Protein AF-A0A2V7INC2-F1 (afdb_monomer_lite)

Secondary structure (DSSP, 8-state):
-HHHHHHHHHHHHHHHHHHHHHHHHHHHHHHHHHHHHHHHHHHHHHHHHHHHSPPPSSTT-SS--HHHHHHHHHHHHT-TT----EEEEETTEE-SSS-SPPPPHHHHHHHHHH-S-EEETTEEEEEEE-TTSS-EEEEEEE----------HHHHHHHHHHHHHHHHHHHHTTS-HHHHHHHHHHHHHHHHHHHHHHHHHHHHHHHHHHHHHHHHHHHHHHHHHHH-HHHHH-GGGGTTTTTTEEEEEE-S--SS-EEEEETTEEEEEEEEEEETTEEEEEEE--GGGG-TTHHHHHHHHHTHHHHHHHHHHHHHHS-HHHHHHHHHHHHHHHHHT--

Foldseek 3Di:
DVLLVVLLVLLVVLLVQLLVVLVVVLVVLLVVLLQVLQQLLQQLLLLLLLLQFDDDPDPDDLDTPLVSSLVSLQCLVVQPPQDWDKFWWFQQQTRHPSPDHTHDNVVLVVCFVPQGWDDDPQWIWHFNGHNVRNGRRTIMITGRPPDDDDLPPQLVVLSVQLVVLLVLLSVCALPDPVSNVVSLVSNLVSLLSNLVSSLVSSLVSLQVSVQSSQLNLLSSLQVSLVRDVVCVPDVVSSCSSQPQKDKAFDFDDDSTWDWDDDPNAIWIWGWHDSDVRGIIIIIHRRRSVVSPVSSVVSSVSSCSSSVSSVVSNCVSPDDPVVVVVVVVVCVVCVVVVVD

Sequence (339 aa):
MIGLARWRAGALVAMAAGAVLPLVLAQRERGRYERALAARDAAAAAAYLAIVTPPPPARGGAGYDLPQLLIRARALEELPGFSGRFEIYHATAPLVRATAPPLAAATLQRLRREVAVRWTGDAALAPLLDRDGWYVVGAVAARPAGGTWPVSPWSLGALLLLLVAGAQSVGAIGGPRQAWRQSFGPYGVVAALFGVAVFADVRGAAGDATDRWLYDTRLLMQEAAARIPEVRSAPAGLTTLVRGAEIVPGDSGPAAAWRRAAAGVPRAAVAVRLAPGRWVELRARPGEAGTAGWLPVMLSLAALGPLGALFAAWSTASAPRLRRETVAAWAFLAPSALH

Radius of gyration: 27.51 Å; chains: 1; bounding box: 69×47×79 Å

Structure (mmCIF, N/CA/C/O backbone):
data_AF-A0A2V7INC2-F1
#
_entry.id   AF-A0A2V7INC2-F1
#
loop_
_atom_site.group_PDB
_atom_site.id
_atom_site.type_symbol
_atom_site.label_atom_id
_atom_site.label_alt_id
_atom_site.label_comp_id
_atom_site.label_asym_id
_atom_site.label_entity_id
_atom_site.label_seq_id
_atom_site.pdbx_PDB_ins_code
_atom_site.Cartn_x
_atom_site.Cartn_y
_atom_site.Cartn_z
_atom_site.occupancy
_atom_site.B_iso_or_equiv
_atom_site.auth_seq_id
_atom_site.auth_comp_id
_atom_site.auth_asym_id
_atom_site.auth_atom_id
_atom_site.pdbx_PDB_model_num
ATOM 1 N N . MET A 1 1 ? -30.172 -11.490 38.591 1.00 55.09 1 MET A N 1
ATOM 2 C CA . MET A 1 1 ? -28.743 -11.632 38.215 1.00 55.09 1 MET A CA 1
ATOM 3 C C . MET A 1 1 ? -28.505 -11.860 36.715 1.00 55.09 1 MET A C 1
ATOM 5 O O . MET A 1 1 ? -27.584 -11.258 36.180 1.00 55.09 1 MET A O 1
ATOM 9 N N . ILE A 1 2 ? -29.345 -12.631 36.008 1.00 66.00 2 ILE A N 1
ATOM 10 C CA . ILE A 1 2 ? -29.166 -12.978 34.576 1.00 66.00 2 ILE A CA 1
ATOM 11 C C . ILE A 1 2 ? -29.072 -11.746 33.644 1.00 66.00 2 ILE A C 1
ATOM 13 O O . ILE A 1 2 ? -28.262 -11.718 32.720 1.00 66.00 2 ILE A O 1
ATOM 17 N N . GLY A 1 3 ? -29.845 -10.685 33.910 1.00 74.44 3 GLY A N 1
ATOM 18 C CA . GLY A 1 3 ? -29.837 -9.472 33.080 1.00 74.44 3 GLY A CA 1
ATOM 19 C C . GLY A 1 3 ? -28.511 -8.701 33.096 1.00 74.44 3 GLY A C 1
ATOM 20 O O . GLY A 1 3 ? -28.058 -8.260 32.045 1.00 74.44 3 GLY A O 1
ATOM 21 N N . LEU A 1 4 ? -27.865 -8.573 34.262 1.00 80.19 4 LEU A N 1
ATOM 22 C CA . LEU A 1 4 ? -26.593 -7.851 34.407 1.00 80.19 4 LEU A CA 1
ATOM 23 C C . LEU A 1 4 ? -25.451 -8.578 33.686 1.00 80.19 4 LEU A C 1
ATOM 25 O O . LEU A 1 4 ? -24.673 -7.947 32.974 1.00 80.19 4 LEU A O 1
ATOM 29 N N . ALA A 1 5 ? -25.386 -9.905 33.834 1.00 83.50 5 ALA A N 1
ATOM 30 C CA . ALA A 1 5 ? -24.396 -10.738 33.157 1.00 83.50 5 ALA A CA 1
ATOM 31 C C . ALA A 1 5 ? -24.504 -10.612 31.630 1.00 83.50 5 ALA A C 1
ATOM 33 O O . ALA A 1 5 ? -23.494 -10.437 30.953 1.00 83.50 5 ALA A O 1
ATOM 34 N N . ARG A 1 6 ? -25.731 -10.592 31.091 1.00 87.69 6 ARG A N 1
ATOM 35 C CA . ARG A 1 6 ? -25.974 -10.400 29.655 1.00 87.69 6 ARG A CA 1
ATOM 36 C C . ARG A 1 6 ? -25.492 -9.036 29.146 1.00 87.69 6 ARG A C 1
ATOM 38 O O . ARG A 1 6 ? -24.894 -8.965 28.078 1.00 87.69 6 ARG A O 1
ATOM 45 N N . TRP A 1 7 ? -25.719 -7.960 29.902 1.00 86.31 7 TRP A N 1
ATOM 46 C CA . TRP A 1 7 ? -25.266 -6.615 29.521 1.00 86.31 7 TRP A CA 1
ATOM 47 C C . TRP A 1 7 ? -23.748 -6.456 29.597 1.00 86.31 7 TRP A C 1
ATOM 49 O O . TRP A 1 7 ? -23.155 -5.859 28.701 1.00 86.31 7 TRP A O 1
ATOM 59 N N . ARG A 1 8 ? -23.109 -7.046 30.615 1.00 86.25 8 ARG A N 1
ATOM 60 C CA . ARG A 1 8 ? -21.644 -7.113 30.701 1.00 86.25 8 ARG A CA 1
ATOM 61 C C . ARG A 1 8 ? -21.044 -7.918 29.549 1.00 86.25 8 ARG A C 1
ATOM 63 O O . ARG A 1 8 ? -20.082 -7.459 28.946 1.00 86.25 8 ARG A O 1
ATOM 70 N N . ALA A 1 9 ? -21.640 -9.056 29.192 1.00 87.69 9 ALA A N 1
ATOM 71 C CA . ALA A 1 9 ? -21.213 -9.844 28.037 1.00 87.69 9 ALA A CA 1
ATOM 72 C C . ALA A 1 9 ? -21.323 -9.044 26.725 1.00 87.69 9 ALA A C 1
ATOM 74 O O . ALA A 1 9 ? -20.374 -9.012 25.949 1.00 87.69 9 ALA A O 1
ATOM 75 N N . GLY A 1 10 ? -22.432 -8.328 26.508 1.00 87.44 10 GLY A N 1
ATOM 76 C CA . GLY A 1 10 ? -22.587 -7.447 25.344 1.00 87.44 10 GLY A CA 1
ATOM 77 C C . GLY A 1 10 ? -21.542 -6.325 25.287 1.00 87.44 10 GLY A C 1
ATOM 78 O O . GLY A 1 10 ? -20.974 -6.070 24.227 1.00 87.44 10 GLY A O 1
ATOM 79 N N . ALA A 1 11 ? -21.233 -5.696 26.426 1.00 87.88 11 ALA A N 1
ATOM 80 C CA . ALA A 1 11 ? -20.196 -4.667 26.512 1.00 87.88 11 ALA A CA 1
ATOM 81 C C . ALA A 1 11 ? -18.789 -5.225 26.227 1.00 87.88 11 ALA A C 1
ATOM 83 O O . ALA A 1 11 ? -18.010 -4.579 25.531 1.00 87.88 11 ALA A O 1
ATOM 84 N N . LEU A 1 12 ? -18.481 -6.439 26.699 1.00 90.62 12 LEU A N 1
ATOM 85 C CA . LEU A 1 12 ? -17.222 -7.127 26.390 1.00 90.62 12 LEU A CA 1
ATOM 86 C C . LEU A 1 12 ? -17.088 -7.439 24.897 1.00 90.62 12 LEU A C 1
ATOM 88 O O . LEU A 1 12 ? -16.022 -7.226 24.325 1.00 90.62 12 LEU A O 1
ATOM 92 N N . VAL A 1 13 ? -18.164 -7.890 24.247 1.00 92.94 13 VAL A N 1
ATOM 93 C CA . VAL A 1 13 ? -18.168 -8.122 22.794 1.00 92.94 13 VAL A CA 1
ATOM 94 C C . VAL A 1 13 ? -17.926 -6.815 22.035 1.00 92.94 13 VAL A C 1
ATOM 96 O O . VAL A 1 13 ? -17.099 -6.783 21.127 1.00 92.94 13 VAL A O 1
ATOM 99 N N . ALA A 1 14 ? -18.588 -5.723 22.426 1.00 90.75 14 ALA A N 1
ATOM 100 C CA . ALA A 1 14 ? -18.390 -4.413 21.805 1.00 90.75 14 ALA A CA 1
ATOM 101 C C . ALA A 1 14 ? -16.959 -3.880 22.004 1.00 90.75 14 ALA A C 1
ATOM 103 O O . ALA A 1 14 ? -16.363 -3.335 21.077 1.00 90.75 14 ALA A O 1
ATOM 104 N N . MET A 1 15 ? -16.383 -4.087 23.191 1.00 92.31 15 MET A N 1
ATOM 105 C CA . MET A 1 15 ? -14.991 -3.757 23.502 1.00 92.31 15 MET A CA 1
ATOM 106 C C . MET A 1 15 ? -14.011 -4.566 22.644 1.00 92.31 15 MET A C 1
ATOM 108 O O . MET A 1 15 ? -13.100 -3.989 22.054 1.00 92.31 15 MET A O 1
ATOM 112 N N . ALA A 1 16 ? -14.217 -5.881 22.530 1.00 92.75 16 ALA A N 1
ATOM 113 C CA . ALA A 1 16 ? -13.398 -6.742 21.682 1.00 92.75 16 ALA A CA 1
ATOM 114 C C . ALA A 1 16 ? -13.493 -6.325 20.206 1.00 92.75 16 ALA A C 1
ATOM 116 O O . ALA A 1 16 ? -12.471 -6.206 19.532 1.00 92.75 16 ALA A O 1
ATOM 117 N N . ALA A 1 17 ? -14.698 -6.019 19.718 1.00 93.50 17 ALA A N 1
ATOM 118 C CA . ALA A 1 17 ? -14.902 -5.509 18.366 1.00 93.50 17 ALA A CA 1
ATOM 119 C C . ALA A 1 17 ? -14.172 -4.173 18.139 1.00 93.50 17 ALA A C 1
ATOM 121 O O . ALA A 1 17 ? -13.474 -4.026 17.137 1.00 93.50 17 ALA A O 1
ATOM 122 N N . GLY A 1 18 ? -14.265 -3.232 19.086 1.00 90.94 18 GLY A N 1
ATOM 123 C CA . GLY A 1 18 ? -13.587 -1.935 19.007 1.00 90.94 18 GLY A CA 1
ATOM 124 C C . GLY A 1 18 ? -12.058 -2.016 19.057 1.00 90.94 18 GLY A C 1
ATOM 125 O O . GLY A 1 18 ? -11.387 -1.145 18.514 1.00 90.94 18 GLY A O 1
ATOM 126 N N . ALA A 1 19 ? -11.499 -3.075 19.645 1.00 92.81 19 ALA A N 1
ATOM 127 C CA . ALA A 1 19 ? -10.061 -3.342 19.642 1.00 92.81 19 ALA A CA 1
ATOM 128 C C . ALA A 1 19 ? -9.591 -4.054 18.358 1.00 92.81 19 ALA A C 1
ATOM 130 O O . ALA A 1 19 ? -8.561 -3.704 17.784 1.00 92.81 19 ALA A O 1
ATOM 131 N N . VAL A 1 20 ? -10.344 -5.056 17.893 1.00 93.75 20 VAL A N 1
ATOM 132 C CA . VAL A 1 20 ? -9.929 -5.950 16.800 1.00 93.75 20 VAL A CA 1
ATOM 133 C C . VAL A 1 20 ? -10.206 -5.349 15.422 1.00 93.75 20 VAL A C 1
ATOM 135 O O . VAL A 1 20 ? -9.352 -5.434 14.539 1.00 93.75 20 VAL A O 1
ATOM 138 N N . LEU A 1 21 ? -11.374 -4.728 15.215 1.00 94.81 21 LEU A N 1
ATOM 139 C CA . LEU A 1 21 ? -11.783 -4.239 13.893 1.00 94.81 21 LEU A CA 1
ATOM 140 C C . LEU A 1 21 ? -10.827 -3.184 13.312 1.00 94.81 21 LEU A C 1
ATOM 142 O O . LEU A 1 21 ? -10.461 -3.338 12.143 1.00 94.81 21 LEU A O 1
ATOM 146 N N . PRO A 1 22 ? -10.357 -2.169 14.073 1.00 93.50 22 PRO A N 1
ATOM 147 C CA . PRO A 1 22 ? -9.377 -1.216 13.554 1.00 93.50 22 PRO A CA 1
ATOM 148 C C . PRO A 1 22 ? -8.079 -1.894 13.100 1.00 93.50 22 PRO A C 1
ATOM 150 O O . PRO A 1 22 ? -7.561 -1.574 12.033 1.00 93.50 22 PRO A O 1
ATOM 153 N N . LEU A 1 23 ? -7.577 -2.873 13.863 1.00 92.12 23 LEU A N 1
ATOM 154 C CA . LEU A 1 23 ? -6.334 -3.583 13.543 1.00 92.12 23 LEU A CA 1
ATOM 155 C C . LEU A 1 23 ? -6.471 -4.442 12.290 1.00 92.12 23 LEU A C 1
ATOM 157 O O . LEU A 1 23 ? -5.621 -4.372 11.406 1.00 92.12 23 LEU A O 1
ATOM 161 N N . VAL A 1 24 ? -7.545 -5.227 12.186 1.00 91.88 24 VAL A N 1
ATOM 162 C CA . VAL A 1 24 ? -7.805 -6.070 11.008 1.00 91.88 24 VAL A CA 1
ATOM 163 C C . VAL A 1 24 ? -7.925 -5.211 9.752 1.00 91.88 24 VAL A C 1
ATOM 165 O O . VAL A 1 24 ? -7.351 -5.536 8.711 1.00 91.88 24 VAL A O 1
ATOM 168 N N . LEU A 1 25 ? -8.636 -4.088 9.852 1.00 92.69 25 LEU A N 1
ATOM 169 C CA . LEU A 1 25 ? -8.792 -3.152 8.750 1.00 92.69 25 LEU A CA 1
ATOM 170 C C . LEU A 1 25 ? -7.455 -2.503 8.367 1.00 92.69 25 LEU A C 1
ATOM 172 O O . LEU A 1 25 ? -7.112 -2.474 7.187 1.00 92.69 25 LEU A O 1
ATOM 176 N N . ALA A 1 26 ? -6.663 -2.059 9.343 1.00 91.06 26 ALA A N 1
ATOM 177 C CA . ALA A 1 26 ? -5.341 -1.497 9.090 1.00 91.06 26 ALA A CA 1
ATOM 178 C C . ALA A 1 26 ? -4.395 -2.505 8.422 1.00 91.06 26 ALA A C 1
ATOM 180 O O . ALA A 1 26 ? -3.722 -2.157 7.454 1.00 91.06 26 ALA A O 1
ATOM 181 N N . GLN A 1 27 ? -4.388 -3.764 8.871 1.00 89.44 27 GLN A N 1
ATOM 182 C CA . GLN A 1 27 ? -3.600 -4.834 8.250 1.00 89.44 27 GLN A CA 1
ATOM 183 C C . GLN A 1 27 ? -4.040 -5.107 6.808 1.00 89.44 27 GLN A C 1
ATOM 185 O O . GLN A 1 27 ? -3.209 -5.281 5.916 1.00 89.44 27 GLN A O 1
ATOM 190 N N . ARG A 1 28 ? -5.350 -5.077 6.544 1.00 90.44 28 ARG A N 1
ATOM 191 C CA . ARG A 1 28 ? -5.881 -5.218 5.186 1.00 90.44 28 ARG A CA 1
ATOM 192 C C . ARG A 1 28 ? -5.411 -4.090 4.265 1.00 90.44 28 ARG A C 1
ATOM 194 O O . ARG A 1 28 ? -5.030 -4.371 3.129 1.00 90.44 28 ARG A O 1
ATOM 201 N N . GLU A 1 29 ? -5.443 -2.840 4.727 1.00 91.12 29 GLU A N 1
ATOM 202 C CA . GLU A 1 29 ? -4.977 -1.695 3.933 1.00 91.12 29 GLU A CA 1
ATOM 203 C C . GLU A 1 29 ? -3.457 -1.711 3.735 1.00 91.12 29 GLU A C 1
ATOM 205 O O . GLU A 1 29 ? -2.991 -1.486 2.621 1.00 91.12 29 GLU A O 1
ATOM 210 N N . ARG A 1 30 ? -2.679 -2.075 4.761 1.00 89.19 30 ARG A N 1
ATOM 211 C CA . ARG A 1 30 ? -1.228 -2.304 4.636 1.00 89.19 30 ARG A CA 1
ATOM 212 C C . ARG A 1 30 ? -0.914 -3.319 3.543 1.00 89.19 30 ARG A C 1
ATOM 214 O O . ARG A 1 30 ? -0.173 -3.005 2.615 1.00 89.19 30 ARG A O 1
ATOM 221 N N . GLY A 1 31 ? -1.587 -4.470 3.566 1.00 88.75 31 GLY A N 1
ATOM 222 C CA . GLY A 1 31 ? -1.446 -5.481 2.521 1.00 88.75 31 GLY A CA 1
ATOM 223 C C . GLY A 1 31 ? -1.859 -4.977 1.132 1.00 88.75 31 GLY A C 1
ATOM 224 O O . GLY A 1 31 ? -1.298 -5.405 0.127 1.00 88.75 31 GLY A O 1
ATOM 225 N N . ARG A 1 32 ? -2.811 -4.038 1.023 1.00 90.00 32 ARG A N 1
ATOM 226 C CA . ARG A 1 32 ? -3.128 -3.392 -0.265 1.00 90.00 32 ARG A CA 1
ATOM 227 C C . ARG A 1 32 ? -1.993 -2.497 -0.754 1.00 90.00 32 ARG A C 1
ATOM 229 O O . ARG A 1 32 ? -1.708 -2.535 -1.950 1.00 90.00 32 ARG A O 1
ATOM 236 N N . TYR A 1 33 ? -1.348 -1.730 0.125 1.00 90.31 33 TYR A N 1
ATOM 237 C CA . TYR A 1 33 ? -0.202 -0.897 -0.249 1.00 90.31 33 TYR A CA 1
ATOM 238 C C . TYR A 1 33 ? 1.014 -1.735 -0.636 1.00 90.31 33 TYR A C 1
ATOM 240 O O . TYR A 1 33 ? 1.636 -1.445 -1.651 1.00 90.31 33 TYR A O 1
ATOM 248 N N . GLU A 1 34 ? 1.298 -2.817 0.089 1.00 89.50 34 GLU A N 1
ATOM 249 C CA . GLU A 1 34 ? 2.366 -3.764 -0.261 1.00 89.50 34 GLU A CA 1
ATOM 250 C C . GLU A 1 34 ? 2.117 -4.438 -1.611 1.00 89.50 34 GLU A C 1
ATOM 252 O O . GLU A 1 34 ? 3.028 -4.576 -2.426 1.00 89.50 34 GLU A O 1
ATOM 257 N N . ARG A 1 35 ? 0.865 -4.820 -1.892 1.00 90.31 35 ARG A N 1
ATOM 258 C CA . ARG A 1 35 ? 0.480 -5.325 -3.212 1.00 90.31 35 ARG A CA 1
ATOM 259 C C . ARG A 1 35 ? 0.677 -4.253 -4.284 1.00 90.31 35 ARG A C 1
ATOM 261 O O . ARG A 1 35 ? 1.319 -4.504 -5.298 1.00 90.31 35 ARG A O 1
ATOM 268 N N . ALA A 1 36 ? 0.164 -3.045 -4.074 1.00 90.75 36 ALA A N 1
ATOM 269 C CA . ALA A 1 36 ? 0.341 -1.948 -5.025 1.00 90.75 36 ALA A CA 1
ATOM 270 C C . ALA A 1 36 ? 1.826 -1.640 -5.295 1.00 90.75 36 ALA A C 1
ATOM 272 O O . ALA A 1 36 ? 2.185 -1.419 -6.451 1.00 90.75 36 ALA A O 1
ATOM 273 N N . LEU A 1 37 ? 2.674 -1.682 -4.263 1.00 90.75 37 LEU A N 1
ATOM 274 C CA . LEU A 1 37 ? 4.126 -1.566 -4.373 1.00 90.75 37 LEU A CA 1
ATOM 275 C C . LEU A 1 37 ? 4.701 -2.685 -5.249 1.00 90.75 37 LEU A C 1
ATOM 277 O O . LEU A 1 37 ? 5.278 -2.387 -6.287 1.00 90.75 37 LEU A O 1
ATOM 281 N N . ALA A 1 38 ? 4.426 -3.954 -4.934 1.00 90.94 38 ALA A N 1
ATOM 282 C CA . ALA A 1 38 ? 4.903 -5.089 -5.729 1.00 90.94 38 ALA A CA 1
ATOM 283 C C . ALA A 1 38 ? 4.472 -5.000 -7.206 1.00 90.94 38 ALA A C 1
ATOM 285 O O . ALA A 1 38 ? 5.253 -5.284 -8.109 1.00 90.94 38 ALA A O 1
ATOM 286 N N . ALA A 1 39 ? 3.241 -4.562 -7.479 1.00 91.50 39 ALA A N 1
ATOM 287 C CA . ALA A 1 39 ? 2.761 -4.356 -8.844 1.00 91.50 39 ALA A CA 1
ATOM 288 C C . ALA A 1 39 ? 3.539 -3.258 -9.590 1.00 91.50 39 ALA A C 1
ATOM 290 O O . ALA A 1 39 ? 3.837 -3.418 -10.776 1.00 91.50 39 ALA A O 1
ATOM 291 N N . ARG A 1 40 ? 3.871 -2.156 -8.907 1.00 90.88 40 ARG A N 1
ATOM 292 C CA . ARG A 1 40 ? 4.687 -1.073 -9.471 1.00 90.88 40 ARG A CA 1
ATOM 293 C C . ARG A 1 40 ? 6.126 -1.515 -9.690 1.00 90.88 40 ARG A C 1
ATOM 295 O O . ARG A 1 40 ? 6.661 -1.262 -10.763 1.00 90.88 40 ARG A O 1
ATOM 302 N N . ASP A 1 41 ? 6.704 -2.226 -8.732 1.00 90.56 41 ASP A N 1
ATOM 303 C CA . ASP A 1 41 ? 8.072 -2.729 -8.812 1.00 90.56 41 ASP A CA 1
ATOM 304 C C . ASP A 1 41 ? 8.221 -3.762 -9.931 1.00 90.56 41 ASP A C 1
ATOM 306 O O . ASP A 1 41 ? 9.176 -3.699 -10.698 1.00 90.56 41 ASP A O 1
ATOM 310 N N . ALA A 1 42 ? 7.249 -4.669 -10.099 1.00 90.69 42 ALA A N 1
ATOM 311 C CA . ALA A 1 42 ? 7.226 -5.611 -11.220 1.00 90.69 42 ALA A CA 1
ATOM 312 C C . ALA A 1 42 ? 7.194 -4.880 -12.570 1.00 90.69 42 ALA A C 1
ATOM 314 O O . ALA A 1 42 ? 7.930 -5.237 -13.489 1.00 90.69 42 ALA A O 1
ATOM 315 N N . ALA A 1 43 ? 6.353 -3.848 -12.694 1.00 90.94 43 ALA A N 1
ATOM 316 C CA . ALA A 1 43 ? 6.250 -3.057 -13.917 1.00 90.94 43 ALA A CA 1
ATOM 317 C C . ALA A 1 43 ? 7.531 -2.259 -14.200 1.00 90.94 43 ALA A C 1
ATOM 319 O O . ALA A 1 43 ? 7.990 -2.234 -15.342 1.00 90.94 43 ALA A O 1
ATOM 320 N N . ALA A 1 44 ? 8.124 -1.651 -13.170 1.00 90.81 44 ALA A N 1
ATOM 321 C CA . ALA A 1 44 ? 9.378 -0.917 -13.277 1.00 90.81 44 ALA A CA 1
ATOM 322 C C . ALA A 1 44 ? 10.537 -1.854 -13.649 1.00 90.81 44 ALA A C 1
ATOM 324 O O . ALA A 1 44 ? 11.285 -1.564 -14.577 1.00 90.81 44 ALA A O 1
ATOM 325 N N . ALA A 1 45 ? 10.642 -3.024 -13.016 1.00 90.12 45 ALA A N 1
ATOM 326 C CA . ALA A 1 45 ? 11.647 -4.030 -13.348 1.00 90.12 45 ALA A CA 1
ATOM 327 C C . ALA A 1 45 ? 11.480 -4.575 -14.779 1.00 90.12 45 ALA A C 1
ATOM 329 O O . ALA A 1 45 ? 12.464 -4.707 -15.505 1.00 90.12 45 ALA A O 1
ATOM 330 N N . ALA A 1 46 ? 10.248 -4.837 -15.230 1.00 89.69 46 ALA A N 1
ATOM 331 C CA . ALA A 1 46 ? 9.990 -5.252 -16.611 1.00 89.69 46 ALA A CA 1
ATOM 332 C C . ALA A 1 46 ? 10.412 -4.173 -17.623 1.00 89.69 46 ALA A C 1
ATOM 334 O O . ALA A 1 46 ? 11.064 -4.483 -18.619 1.00 89.69 46 ALA A O 1
ATOM 335 N N . ALA A 1 47 ? 10.098 -2.903 -17.345 1.00 89.06 47 ALA A N 1
ATOM 336 C CA . ALA A 1 47 ? 10.524 -1.780 -18.177 1.00 89.06 47 ALA A CA 1
ATOM 337 C C . ALA A 1 47 ? 12.053 -1.597 -18.168 1.00 89.06 47 ALA A C 1
ATOM 339 O O . ALA A 1 47 ? 12.644 -1.373 -19.221 1.00 89.06 47 ALA A O 1
ATOM 340 N N . TYR A 1 48 ? 12.703 -1.753 -17.010 1.00 89.88 48 TYR A N 1
ATOM 341 C CA . TYR A 1 48 ? 14.164 -1.721 -16.877 1.00 89.88 48 TYR A CA 1
ATOM 342 C C . TYR A 1 48 ? 14.826 -2.766 -17.780 1.00 89.88 48 TYR A C 1
ATOM 344 O O . TYR A 1 48 ? 15.722 -2.438 -18.560 1.00 89.88 48 TYR A O 1
ATOM 352 N N . LEU A 1 49 ? 14.366 -4.018 -17.706 1.00 88.75 49 LEU A N 1
ATOM 353 C CA . LEU A 1 49 ? 14.920 -5.112 -18.503 1.00 88.75 49 LEU A CA 1
ATOM 354 C C . LEU A 1 49 ? 14.722 -4.875 -19.998 1.00 88.75 49 LEU A C 1
ATOM 356 O O . LEU A 1 49 ? 15.637 -5.162 -20.769 1.00 88.75 49 LEU A O 1
ATOM 360 N N . ALA A 1 50 ? 13.581 -4.309 -20.396 1.00 86.06 50 ALA A N 1
ATOM 361 C CA . ALA A 1 50 ? 13.328 -3.972 -21.790 1.00 86.06 50 ALA A CA 1
ATOM 362 C C . ALA A 1 50 ? 14.241 -2.862 -22.321 1.00 86.06 50 ALA A C 1
ATOM 364 O O . ALA A 1 50 ? 14.647 -2.889 -23.480 1.00 86.06 50 ALA A O 1
ATOM 365 N N . ILE A 1 51 ? 14.613 -1.915 -21.460 1.00 85.75 51 ILE A N 1
ATOM 366 C CA . ILE A 1 51 ? 15.529 -0.828 -21.807 1.00 85.75 51 ILE A CA 1
ATOM 367 C C . ILE A 1 51 ? 16.977 -1.339 -21.900 1.00 85.75 51 ILE A C 1
ATOM 369 O O . ILE A 1 51 ? 17.686 -1.008 -22.847 1.00 85.75 51 ILE A O 1
ATOM 373 N N . VAL A 1 52 ? 17.427 -2.151 -20.938 1.00 84.81 52 VAL A N 1
ATOM 374 C CA . VAL A 1 52 ? 18.852 -2.499 -20.747 1.00 84.81 52 VAL A CA 1
ATOM 375 C C . VAL A 1 52 ? 19.299 -3.774 -21.473 1.00 84.81 52 VAL A C 1
ATOM 377 O O . VAL A 1 52 ? 20.505 -3.996 -21.642 1.00 84.81 52 VAL A O 1
ATOM 380 N N . THR A 1 53 ? 18.373 -4.617 -21.928 1.00 80.50 53 THR A N 1
ATOM 381 C CA . THR A 1 53 ? 18.727 -5.878 -22.596 1.00 80.50 53 THR A CA 1
ATOM 382 C C . THR A 1 53 ? 18.850 -5.678 -24.114 1.00 80.50 53 THR A C 1
ATOM 384 O O . THR A 1 53 ? 17.878 -5.282 -24.760 1.00 80.50 53 THR A O 1
ATOM 387 N N . PRO A 1 54 ? 20.028 -5.936 -24.717 1.00 66.06 54 PRO A N 1
ATOM 388 C CA . PRO A 1 54 ? 20.217 -5.799 -26.159 1.00 66.06 54 PRO A CA 1
ATOM 389 C C . PRO A 1 54 ? 19.447 -6.877 -26.954 1.00 66.06 54 PRO A C 1
ATOM 391 O O . PRO A 1 54 ? 19.179 -7.959 -26.421 1.00 66.06 54 PRO A O 1
ATOM 394 N N . PRO A 1 55 ? 19.094 -6.606 -28.228 1.00 63.81 55 PRO A N 1
ATOM 395 C CA . PRO A 1 55 ? 18.485 -7.598 -29.106 1.00 63.81 55 PRO A CA 1
ATOM 396 C C . PRO A 1 55 ? 19.495 -8.699 -29.474 1.00 63.81 55 PRO A C 1
ATOM 398 O O . PRO A 1 55 ? 20.703 -8.440 -29.497 1.00 63.81 55 PRO A O 1
ATOM 401 N N . PRO A 1 56 ? 19.026 -9.918 -29.787 1.00 62.53 56 PRO A N 1
ATOM 402 C CA . PRO A 1 56 ? 19.890 -11.008 -30.204 1.00 62.53 56 PRO A CA 1
ATOM 403 C C . PRO A 1 56 ? 20.613 -10.665 -31.519 1.00 62.53 56 PRO A C 1
ATOM 405 O O . PRO A 1 56 ? 20.023 -10.057 -32.414 1.00 62.53 56 PRO A O 1
ATOM 408 N N . PRO A 1 57 ? 21.882 -11.083 -31.678 1.00 56.81 57 PRO A N 1
ATOM 409 C CA . PRO A 1 57 ? 22.692 -10.763 -32.856 1.00 56.81 57 PRO A CA 1
ATOM 410 C C . PRO A 1 57 ? 22.234 -11.470 -34.149 1.00 56.81 57 PRO A C 1
ATOM 412 O O . PRO A 1 57 ? 22.694 -11.118 -35.234 1.00 56.81 57 PRO A O 1
ATOM 415 N N . ALA A 1 58 ? 21.327 -12.452 -34.071 1.00 53.91 58 ALA A N 1
ATOM 416 C CA . ALA A 1 58 ? 20.846 -13.213 -35.222 1.00 53.91 58 ALA A CA 1
ATOM 417 C C . ALA A 1 58 ? 19.481 -12.703 -35.721 1.00 53.91 58 ALA A C 1
ATOM 419 O O . ALA A 1 58 ? 18.497 -12.668 -34.982 1.00 53.91 58 ALA A O 1
ATOM 420 N N . ARG A 1 59 ? 19.426 -12.336 -37.008 1.00 49.38 59 ARG A N 1
ATOM 421 C CA . ARG A 1 59 ? 18.215 -11.909 -37.725 1.00 49.38 59 ARG A CA 1
ATOM 422 C C . ARG A 1 59 ? 17.110 -12.970 -37.595 1.00 49.38 59 ARG A C 1
ATOM 424 O O . ARG A 1 59 ? 17.233 -14.037 -38.186 1.00 49.38 59 ARG A O 1
ATOM 431 N N . GLY A 1 60 ? 16.030 -12.662 -36.870 1.00 49.62 60 GLY A N 1
ATOM 432 C CA . GLY A 1 60 ? 14.760 -13.396 -36.983 1.00 49.62 60 GLY A CA 1
ATOM 433 C C . GLY A 1 60 ? 13.970 -13.671 -35.698 1.00 49.62 60 GLY A C 1
ATOM 434 O O . GLY A 1 60 ? 12.834 -14.124 -35.801 1.00 49.62 60 GLY A O 1
ATOM 435 N N . GLY A 1 61 ? 14.507 -13.409 -34.502 1.00 53.81 61 GLY A N 1
ATOM 436 C CA . GLY A 1 61 ? 13.787 -13.651 -33.242 1.00 53.81 61 GLY A CA 1
ATOM 437 C C . GLY A 1 61 ? 13.259 -12.372 -32.589 1.00 53.81 61 GLY A C 1
ATOM 438 O O . GLY A 1 61 ? 14.054 -11.512 -32.228 1.00 53.81 61 GLY A O 1
ATOM 439 N N . ALA A 1 62 ? 11.945 -12.275 -32.357 1.00 55.97 62 ALA A N 1
ATOM 440 C CA . ALA A 1 62 ? 11.291 -11.199 -31.590 1.00 55.97 62 ALA A CA 1
ATOM 441 C C . ALA A 1 62 ? 11.517 -11.326 -30.060 1.00 55.97 62 ALA A C 1
ATOM 443 O O . ALA A 1 62 ? 10.591 -11.171 -29.269 1.00 55.97 62 ALA A O 1
ATOM 444 N N . GLY A 1 63 ? 12.726 -11.713 -29.640 1.00 64.38 63 GLY A N 1
ATOM 445 C CA . GLY A 1 63 ? 13.063 -12.072 -28.258 1.00 64.38 63 GLY A CA 1
ATOM 446 C C . GLY A 1 63 ? 14.325 -11.381 -27.749 1.00 64.38 63 GLY A C 1
ATOM 447 O O . GLY A 1 63 ? 14.994 -10.672 -28.492 1.00 64.38 63 GLY A O 1
ATOM 448 N N . TYR A 1 64 ? 14.654 -11.599 -26.475 1.00 70.38 64 TYR A N 1
ATOM 449 C CA . TYR A 1 64 ? 15.911 -11.139 -25.878 1.00 70.38 64 TYR A CA 1
ATOM 450 C C . TYR A 1 64 ? 17.035 -12.152 -26.091 1.00 70.38 64 TYR A C 1
ATOM 452 O O . TYR A 1 64 ? 16.786 -13.355 -26.175 1.00 70.38 64 TYR A O 1
ATOM 460 N N . ASP A 1 65 ? 18.282 -11.676 -26.103 1.00 77.75 65 ASP A N 1
ATOM 461 C CA . ASP A 1 65 ? 19.438 -12.557 -25.947 1.00 77.75 65 ASP A CA 1
ATOM 462 C C . ASP A 1 65 ? 19.420 -13.172 -24.535 1.00 77.75 65 ASP A C 1
ATOM 464 O O . ASP A 1 65 ? 19.638 -12.479 -23.539 1.00 77.75 65 ASP A O 1
ATOM 468 N N . LEU A 1 66 ? 19.087 -14.464 -24.431 1.00 79.88 66 LEU A N 1
ATOM 469 C CA . LEU A 1 66 ? 18.812 -15.136 -23.154 1.00 79.88 66 LEU A CA 1
ATOM 470 C C . LEU A 1 66 ? 19.986 -15.062 -22.151 1.00 79.88 66 LEU A C 1
ATOM 472 O O . LEU A 1 66 ? 19.728 -14.762 -20.983 1.00 79.88 66 LEU A O 1
ATOM 476 N N . PRO A 1 67 ? 21.260 -15.263 -22.550 1.00 83.00 67 PRO A N 1
ATOM 477 C CA . PRO A 1 67 ? 22.407 -15.047 -21.668 1.00 83.00 67 PRO A CA 1
ATOM 478 C C . PRO A 1 67 ? 22.486 -13.617 -21.127 1.00 83.00 67 PRO A C 1
ATOM 480 O O . PRO A 1 67 ? 22.715 -13.423 -19.934 1.00 83.00 67 PRO A O 1
ATOM 483 N N . GLN A 1 68 ? 22.252 -12.605 -21.967 1.00 82.38 68 GLN A N 1
ATOM 484 C CA . GLN A 1 68 ? 22.248 -11.210 -21.520 1.00 82.38 68 GLN A CA 1
ATOM 485 C C . GLN A 1 68 ? 21.081 -10.935 -20.580 1.00 82.38 68 GLN A C 1
ATOM 487 O O . GLN A 1 68 ? 21.281 -10.302 -19.546 1.00 82.38 68 GLN A O 1
ATOM 492 N N . LEU A 1 69 ? 19.888 -11.455 -20.882 1.00 84.62 69 LEU A N 1
ATOM 493 C CA . LEU A 1 69 ? 18.728 -11.330 -20.005 1.00 84.62 69 LEU A CA 1
ATOM 494 C C . LEU A 1 69 ? 19.020 -11.925 -18.623 1.00 84.62 69 LEU A C 1
ATOM 496 O O . LEU A 1 69 ? 18.715 -11.282 -17.625 1.00 84.62 69 LEU A O 1
ATOM 500 N N . LEU A 1 70 ? 19.667 -13.093 -18.551 1.00 86.19 70 LEU A N 1
ATOM 501 C CA . LEU A 1 70 ? 20.093 -13.711 -17.290 1.00 86.19 70 LEU A CA 1
ATOM 502 C C . LEU A 1 70 ? 21.103 -12.847 -16.526 1.00 86.19 70 LEU A C 1
ATOM 504 O O . LEU A 1 70 ? 20.943 -12.638 -15.324 1.00 86.19 70 LEU A O 1
ATOM 508 N N . ILE A 1 71 ? 22.110 -12.298 -17.213 1.00 86.50 71 ILE A N 1
ATOM 509 C CA . ILE A 1 71 ? 23.097 -11.396 -16.602 1.00 86.50 71 ILE A CA 1
ATOM 510 C C . ILE A 1 71 ? 22.406 -10.146 -16.041 1.00 86.50 71 ILE A C 1
ATOM 512 O O . ILE A 1 71 ? 22.681 -9.745 -14.912 1.00 86.50 71 ILE A O 1
ATOM 516 N N . ARG A 1 72 ? 21.484 -9.531 -16.797 1.00 87.25 72 ARG A N 1
ATOM 517 C CA . ARG A 1 72 ? 20.732 -8.346 -16.345 1.00 87.25 72 ARG A CA 1
ATOM 518 C C . ARG A 1 72 ? 19.792 -8.664 -15.191 1.00 87.25 72 ARG A C 1
ATOM 520 O O . ARG A 1 72 ? 19.721 -7.891 -14.242 1.00 87.25 72 ARG A O 1
ATOM 527 N N . ALA A 1 73 ? 19.103 -9.793 -15.271 1.00 84.81 73 ALA A N 1
ATOM 528 C CA . ALA A 1 73 ? 18.189 -10.280 -14.254 1.00 84.81 73 ALA A CA 1
ATOM 529 C C . ALA A 1 73 ? 18.909 -10.535 -12.921 1.00 84.81 73 ALA A C 1
ATOM 531 O O . ALA A 1 73 ? 18.413 -10.140 -11.869 1.00 84.81 73 ALA A O 1
ATOM 532 N N . ARG A 1 74 ? 20.110 -11.120 -12.969 1.00 84.88 74 ARG A N 1
ATOM 533 C CA . ARG A 1 74 ? 20.934 -11.354 -11.780 1.00 84.88 74 ARG A CA 1
ATOM 534 C C . ARG A 1 74 ? 21.560 -10.074 -11.230 1.00 84.88 74 ARG A C 1
ATOM 536 O O . ARG A 1 74 ? 21.506 -9.845 -10.029 1.00 84.88 74 ARG A O 1
ATOM 543 N N . ALA A 1 75 ? 22.061 -9.196 -12.101 1.00 85.88 75 ALA A N 1
ATOM 544 C CA . ALA A 1 75 ? 22.575 -7.886 -11.692 1.00 85.88 75 ALA A CA 1
ATOM 545 C C . ALA A 1 75 ? 21.505 -7.023 -11.000 1.00 85.88 75 ALA A C 1
ATOM 547 O O . ALA A 1 75 ? 21.828 -6.227 -10.125 1.00 85.88 75 ALA A O 1
ATOM 548 N N . LEU A 1 76 ? 20.235 -7.187 -11.383 1.00 85.94 76 LEU A N 1
ATOM 549 C CA . LEU A 1 76 ? 19.107 -6.530 -10.733 1.00 85.94 76 LEU A CA 1
ATOM 550 C C . LEU A 1 76 ? 18.862 -7.061 -9.308 1.00 85.94 76 LEU A C 1
ATOM 552 O O . LEU A 1 76 ? 18.584 -6.268 -8.416 1.00 85.94 76 LEU A O 1
ATOM 556 N N . GLU A 1 77 ? 18.967 -8.376 -9.082 1.00 83.12 77 GLU A N 1
ATOM 557 C CA . GLU A 1 77 ? 18.824 -8.970 -7.740 1.00 83.12 77 GLU A CA 1
ATOM 558 C C . GLU A 1 77 ? 19.999 -8.607 -6.815 1.00 83.12 77 GLU A C 1
ATOM 560 O O . GLU A 1 77 ? 19.818 -8.470 -5.607 1.00 83.12 77 GLU A O 1
ATOM 565 N N . GLU A 1 78 ? 21.189 -8.401 -7.380 1.00 85.19 78 GLU A N 1
ATOM 566 C CA . GLU A 1 78 ? 22.406 -8.025 -6.650 1.00 85.19 78 GLU A CA 1
ATOM 567 C C . GLU A 1 78 ? 22.564 -6.498 -6.472 1.00 85.19 78 GLU A C 1
ATOM 569 O O . GLU A 1 78 ? 23.561 -6.039 -5.909 1.00 85.19 78 GLU A O 1
ATOM 574 N N . LEU A 1 79 ? 21.593 -5.692 -6.926 1.00 86.25 79 LEU A N 1
ATOM 575 C CA . LEU A 1 79 ? 21.670 -4.231 -6.874 1.00 86.25 79 LEU A CA 1
ATOM 576 C C . LEU A 1 79 ? 21.634 -3.722 -5.413 1.00 86.25 79 LEU A C 1
ATOM 578 O O . LEU A 1 79 ? 20.637 -3.929 -4.713 1.00 86.25 79 LEU A O 1
ATOM 582 N N . PRO A 1 80 ? 22.677 -3.017 -4.925 1.00 83.81 80 PRO A N 1
ATOM 583 C CA . PRO A 1 80 ? 22.748 -2.598 -3.528 1.00 83.81 80 PRO A CA 1
ATOM 584 C C . PRO A 1 80 ? 21.591 -1.682 -3.119 1.00 83.81 80 PRO A C 1
ATOM 586 O O . PRO A 1 80 ? 21.345 -0.648 -3.739 1.00 83.81 80 PRO A O 1
ATOM 589 N N . GLY A 1 81 ? 20.909 -2.044 -2.031 1.00 79.62 81 GLY A N 1
ATOM 590 C CA . GLY A 1 81 ? 19.800 -1.268 -1.468 1.00 79.62 81 GLY A CA 1
ATOM 591 C C . GLY A 1 81 ? 18.453 -1.468 -2.168 1.00 79.62 81 GLY A C 1
ATOM 592 O O . GLY A 1 81 ? 17.449 -0.986 -1.651 1.00 79.62 81 GLY A O 1
ATOM 593 N N . PHE A 1 82 ? 18.405 -2.195 -3.286 1.00 82.88 82 PHE A N 1
ATOM 594 C CA . PHE A 1 82 ? 17.160 -2.492 -3.984 1.00 82.88 82 PHE A CA 1
ATOM 595 C C . PHE A 1 82 ? 16.322 -3.496 -3.190 1.00 82.88 82 PHE A C 1
ATOM 597 O O . PHE A 1 82 ? 16.815 -4.539 -2.755 1.00 82.88 82 PHE A O 1
ATOM 604 N N . SER A 1 83 ? 15.054 -3.164 -2.950 1.00 76.31 83 SER A N 1
ATOM 605 C CA . SER A 1 83 ? 14.230 -3.926 -2.003 1.00 76.31 83 SER A CA 1
ATOM 606 C C . SER A 1 83 ? 13.410 -5.052 -2.642 1.00 76.31 83 SER A C 1
ATOM 608 O O . SER A 1 83 ? 12.953 -5.973 -1.953 1.00 76.31 83 SER A O 1
ATOM 610 N N . GLY A 1 84 ? 13.216 -4.987 -3.960 1.00 71.31 84 GLY A N 1
ATOM 611 C CA . GLY A 1 84 ? 12.303 -5.873 -4.660 1.00 71.31 84 GLY A CA 1
ATOM 612 C C . GLY A 1 84 ? 12.847 -7.295 -4.829 1.00 71.31 84 GLY A C 1
ATOM 613 O O . GLY A 1 84 ? 14.005 -7.525 -5.169 1.00 71.31 84 GLY A O 1
ATOM 614 N N . ARG A 1 85 ? 11.973 -8.280 -4.603 1.00 77.94 85 ARG A N 1
ATOM 615 C CA . ARG A 1 85 ? 12.264 -9.704 -4.817 1.00 77.94 85 ARG A CA 1
ATOM 616 C C . ARG A 1 85 ? 11.520 -10.170 -6.054 1.00 77.94 85 ARG A C 1
ATOM 618 O O . ARG A 1 85 ? 10.290 -10.293 -6.015 1.00 77.94 85 ARG A O 1
ATOM 625 N N . PHE A 1 86 ? 12.264 -10.448 -7.115 1.00 84.06 86 PHE A N 1
ATOM 626 C CA . PHE A 1 86 ? 11.685 -10.759 -8.414 1.00 84.06 86 PHE A CA 1
ATOM 627 C C . PHE A 1 86 ? 11.934 -12.200 -8.824 1.00 84.06 86 PHE A C 1
ATOM 629 O O . PHE A 1 86 ? 12.974 -12.778 -8.527 1.00 84.06 86 PHE A O 1
ATOM 636 N N . GLU A 1 87 ? 10.974 -12.748 -9.555 1.00 87.38 87 GLU A N 1
ATOM 637 C CA . GLU A 1 87 ? 11.202 -13.887 -10.431 1.00 87.38 87 GLU A CA 1
ATOM 638 C C . GLU A 1 87 ? 10.971 -13.425 -11.866 1.00 87.38 87 GLU A C 1
ATOM 640 O O . GLU A 1 87 ? 9.905 -12.898 -12.184 1.00 87.38 87 GLU A O 1
ATOM 645 N N . ILE A 1 88 ? 11.962 -13.602 -12.732 1.00 88.50 88 ILE A N 1
ATOM 646 C CA . ILE A 1 88 ? 11.856 -13.218 -14.140 1.00 88.50 88 ILE A CA 1
ATOM 647 C C . ILE A 1 88 ? 11.598 -14.484 -14.945 1.00 88.50 88 ILE A C 1
ATOM 649 O O . ILE A 1 88 ? 12.318 -15.468 -14.810 1.00 88.50 88 ILE A O 1
ATOM 653 N N . TYR A 1 89 ? 10.562 -14.451 -15.773 1.00 85.19 89 TYR A N 1
ATOM 654 C CA . TYR A 1 89 ? 10.169 -15.536 -16.655 1.00 85.19 89 TYR A CA 1
ATOM 655 C C . TYR A 1 89 ? 10.444 -15.143 -18.098 1.00 85.19 89 TYR A C 1
ATOM 657 O O . TYR A 1 89 ? 10.017 -14.074 -18.539 1.00 85.19 89 TYR A O 1
ATOM 665 N N . HIS A 1 90 ? 11.079 -16.036 -18.850 1.00 85.75 90 HIS A N 1
ATOM 666 C CA . HIS A 1 90 ? 11.114 -15.968 -20.307 1.00 85.75 90 HIS A CA 1
ATOM 667 C C . HIS A 1 90 ? 10.233 -17.080 -20.870 1.00 85.75 90 HIS A C 1
ATOM 669 O O . HIS A 1 90 ? 10.393 -18.253 -20.528 1.00 85.75 90 HIS A O 1
ATOM 675 N N . ALA A 1 91 ? 9.257 -16.701 -21.694 1.00 84.88 91 ALA A N 1
ATOM 676 C CA . ALA A 1 91 ? 8.071 -17.498 -21.978 1.00 84.88 91 ALA A CA 1
ATOM 677 C C . ALA A 1 91 ? 7.405 -17.982 -20.675 1.00 84.88 91 ALA A C 1
ATOM 679 O O . ALA A 1 91 ? 6.723 -17.209 -20.002 1.00 84.88 91 ALA A O 1
ATOM 680 N N . THR A 1 92 ? 7.611 -19.245 -20.310 1.00 84.62 92 THR A N 1
ATOM 681 C CA . THR A 1 92 ? 7.072 -19.862 -19.091 1.00 84.62 92 THR A CA 1
ATOM 682 C C . THR A 1 92 ? 8.148 -20.281 -18.091 1.00 84.62 92 THR A C 1
ATOM 684 O O . THR A 1 92 ? 7.811 -20.697 -16.983 1.00 84.62 92 THR A O 1
ATOM 687 N N . ALA A 1 93 ? 9.429 -20.189 -18.454 1.00 84.44 93 ALA A N 1
ATOM 688 C CA . ALA A 1 93 ? 10.531 -20.706 -17.653 1.00 84.44 93 ALA A CA 1
ATOM 689 C C . ALA A 1 93 ? 11.070 -19.639 -16.683 1.00 84.44 93 ALA A C 1
ATOM 691 O O . ALA A 1 93 ? 11.328 -18.517 -17.128 1.00 84.44 93 ALA A O 1
ATOM 692 N N . PRO A 1 94 ? 11.252 -19.963 -15.389 1.00 86.38 94 PRO A N 1
ATOM 693 C CA . PRO A 1 94 ? 11.891 -19.074 -14.420 1.00 86.38 94 PRO A CA 1
ATOM 694 C C . PRO A 1 94 ? 13.392 -18.954 -14.709 1.00 86.38 94 PRO A C 1
ATOM 696 O O . PRO A 1 94 ? 14.044 -19.942 -15.045 1.00 86.38 94 PRO A O 1
ATOM 699 N N . LEU A 1 95 ? 13.941 -17.749 -14.571 1.00 81.31 95 LEU A N 1
ATOM 700 C CA . LEU A 1 95 ? 15.320 -17.439 -14.953 1.00 81.31 95 LEU A CA 1
ATOM 701 C C . LEU A 1 95 ? 16.243 -17.102 -13.780 1.00 81.31 95 LEU A C 1
ATOM 703 O O . LEU A 1 95 ? 17.443 -17.332 -13.886 1.00 81.31 95 LEU A O 1
ATOM 707 N N . VAL A 1 96 ? 15.724 -16.537 -12.687 1.00 74.50 96 VAL A N 1
ATOM 708 C CA . VAL A 1 96 ? 16.578 -15.963 -11.633 1.00 74.50 96 VAL A CA 1
ATOM 709 C C . VAL A 1 96 ? 16.798 -16.957 -10.515 1.00 74.50 96 VAL A C 1
ATOM 711 O O . VAL A 1 96 ? 17.923 -17.394 -10.288 1.00 74.50 96 VAL A O 1
ATOM 714 N N . ARG A 1 97 ? 15.725 -17.353 -9.825 1.00 66.75 97 ARG A N 1
ATOM 715 C CA . ARG A 1 97 ? 15.869 -18.245 -8.673 1.00 66.75 97 ARG A CA 1
ATOM 716 C C . ARG A 1 97 ? 15.734 -19.702 -9.057 1.00 66.75 97 ARG A C 1
ATOM 718 O O . ARG A 1 97 ? 16.044 -20.539 -8.218 1.00 66.75 97 ARG A O 1
ATOM 725 N N . ALA A 1 98 ? 15.224 -19.999 -10.261 1.00 63.47 98 ALA A N 1
ATOM 726 C CA . ALA A 1 98 ? 14.989 -21.344 -10.812 1.00 63.47 98 ALA A CA 1
ATOM 727 C C . ALA A 1 98 ? 14.274 -22.329 -9.852 1.00 63.47 98 ALA A C 1
ATOM 729 O O . ALA A 1 98 ? 14.248 -23.533 -10.078 1.00 63.47 98 ALA A O 1
ATOM 730 N N . THR A 1 99 ? 13.681 -21.810 -8.777 1.00 63.38 99 THR A N 1
ATOM 731 C CA . THR A 1 99 ? 12.997 -22.532 -7.695 1.00 63.38 99 THR A CA 1
ATOM 732 C C . THR A 1 99 ? 11.494 -22.283 -7.733 1.00 63.38 99 THR A C 1
ATOM 734 O O . THR A 1 99 ? 10.731 -22.953 -7.041 1.00 63.38 99 THR A O 1
ATOM 737 N N . ALA A 1 100 ? 11.051 -21.317 -8.541 1.00 71.75 100 ALA A N 1
ATOM 738 C CA . ALA A 1 100 ? 9.644 -21.076 -8.792 1.00 71.75 100 ALA A CA 1
ATOM 739 C C . ALA A 1 100 ? 9.092 -22.109 -9.793 1.00 71.75 100 ALA A C 1
ATOM 741 O O . ALA A 1 100 ? 9.802 -22.507 -10.717 1.00 71.75 100 ALA A O 1
ATOM 742 N N . PRO A 1 101 ? 7.826 -22.534 -9.653 1.00 80.75 101 PRO A N 1
ATOM 743 C CA . PRO A 1 101 ? 7.187 -23.365 -10.663 1.00 80.75 101 PRO A CA 1
ATOM 744 C C . PRO A 1 101 ? 7.081 -22.609 -12.001 1.00 80.75 101 PRO A C 1
ATOM 746 O O . PRO A 1 101 ? 6.966 -21.378 -12.002 1.00 80.75 101 PRO A O 1
ATOM 749 N N . PRO A 1 102 ? 7.086 -23.319 -13.144 1.00 85.06 102 PRO A N 1
ATOM 750 C CA . PRO A 1 102 ? 6.911 -22.692 -14.448 1.00 85.06 102 PRO A CA 1
ATOM 751 C C . PRO A 1 102 ? 5.559 -21.975 -14.540 1.00 85.06 102 PRO A C 1
ATOM 753 O O . PRO A 1 102 ? 4.546 -22.424 -13.998 1.00 85.06 102 PRO A O 1
ATOM 756 N N . LEU A 1 103 ? 5.538 -20.853 -15.257 1.00 86.00 103 LEU A N 1
ATOM 757 C CA . LEU A 1 103 ? 4.334 -20.056 -15.451 1.00 86.00 103 LEU A CA 1
ATOM 758 C C . LEU A 1 103 ? 3.334 -20.809 -16.341 1.00 86.00 103 LEU A C 1
ATOM 760 O O . LEU A 1 103 ? 3.685 -21.309 -17.408 1.00 86.00 103 LEU A O 1
ATOM 764 N N . ALA A 1 104 ? 2.060 -20.840 -15.947 1.00 88.31 104 ALA A N 1
ATOM 765 C CA . ALA A 1 104 ? 1.016 -21.440 -16.774 1.00 88.31 104 ALA A CA 1
ATOM 766 C C . ALA A 1 104 ? 0.858 -20.689 -18.113 1.00 88.31 104 ALA A C 1
ATOM 768 O O . ALA A 1 104 ? 0.736 -19.461 -18.141 1.00 88.31 104 ALA A O 1
ATOM 769 N N . ALA A 1 105 ? 0.775 -21.426 -19.226 1.00 87.38 105 ALA A N 1
ATOM 770 C CA . ALA A 1 105 ? 0.649 -20.848 -20.570 1.00 87.38 105 ALA A CA 1
ATOM 771 C C . ALA A 1 105 ? -0.584 -19.934 -20.724 1.00 87.38 105 ALA A C 1
ATOM 773 O O . ALA A 1 105 ? -0.513 -18.894 -21.380 1.00 87.38 105 ALA A O 1
ATOM 774 N N . ALA A 1 106 ? -1.696 -20.270 -20.058 1.00 88.69 106 ALA A N 1
ATOM 775 C CA . ALA A 1 106 ? -2.905 -19.445 -20.039 1.00 88.69 106 ALA A CA 1
ATOM 776 C C . ALA A 1 106 ? -2.669 -18.062 -19.403 1.00 88.69 106 ALA A C 1
ATOM 778 O O . ALA A 1 106 ? -3.223 -17.062 -19.864 1.00 88.69 106 ALA A O 1
ATOM 779 N N . THR A 1 107 ? -1.815 -17.987 -18.377 1.00 88.75 107 THR A N 1
ATOM 780 C CA . THR A 1 107 ? -1.436 -16.726 -17.727 1.00 88.75 107 THR A CA 1
ATOM 781 C C . THR A 1 107 ? -0.622 -15.854 -18.676 1.00 88.75 107 THR A C 1
ATOM 783 O O . THR A 1 107 ? -0.932 -14.675 -18.836 1.00 88.75 107 THR A O 1
ATOM 786 N N . LEU A 1 108 ? 0.356 -16.436 -19.380 1.00 87.19 108 LEU A N 1
ATOM 787 C CA . LEU A 1 108 ? 1.140 -15.720 -20.391 1.00 87.19 108 LEU A CA 1
ATOM 788 C C . LEU A 1 108 ? 0.262 -15.233 -21.555 1.00 87.19 108 LEU A C 1
ATOM 790 O O . LEU A 1 108 ? 0.402 -14.099 -22.010 1.00 87.19 108 LEU A O 1
ATOM 794 N N . GLN A 1 109 ? -0.688 -16.051 -22.017 1.00 88.44 109 GLN A N 1
ATOM 795 C CA . GLN A 1 109 ? -1.618 -15.656 -23.076 1.00 88.44 109 GLN A CA 1
ATOM 796 C C . GLN A 1 109 ? -2.540 -14.511 -22.638 1.00 88.44 109 GLN A C 1
ATOM 798 O O . GLN A 1 109 ? -2.864 -13.639 -23.442 1.00 88.44 109 GLN A O 1
ATOM 803 N N . ARG A 1 110 ? -2.943 -14.475 -21.364 1.00 88.25 110 ARG A N 1
ATOM 804 C CA . ARG A 1 110 ? -3.718 -13.359 -20.813 1.00 88.25 110 ARG A CA 1
ATOM 805 C C . ARG A 1 110 ? -2.887 -12.075 -20.749 1.00 88.25 110 ARG A C 1
ATOM 807 O O . ARG A 1 110 ? -3.365 -11.038 -21.198 1.00 88.25 110 ARG A O 1
ATOM 814 N N . LEU A 1 111 ? -1.631 -12.161 -20.298 1.00 90.12 111 LEU A N 1
ATOM 815 C CA . LEU A 1 111 ? -0.695 -11.030 -20.317 1.00 90.12 111 LEU A CA 1
ATOM 816 C C . LEU A 1 111 ? -0.479 -10.485 -21.738 1.00 90.12 111 LEU A C 1
ATOM 818 O O . LEU A 1 111 ? -0.455 -9.272 -21.915 1.00 90.12 111 LEU A O 1
ATOM 822 N N . ARG A 1 112 ? -0.402 -11.360 -22.751 1.00 88.50 112 ARG A N 1
ATOM 823 C CA . ARG A 1 112 ? -0.323 -10.974 -24.175 1.00 88.50 112 ARG A CA 1
ATOM 824 C C . ARG A 1 112 ? -1.529 -10.176 -24.663 1.00 88.50 112 ARG A C 1
ATOM 826 O O . ARG A 1 112 ? -1.358 -9.285 -25.482 1.00 88.50 112 ARG A O 1
ATOM 833 N N . ARG A 1 113 ? -2.736 -10.504 -24.196 1.00 87.62 113 ARG A N 1
ATOM 834 C CA . ARG A 1 113 ? -3.973 -9.835 -24.636 1.00 87.62 113 ARG A CA 1
ATOM 835 C C . ARG A 1 113 ? -4.167 -8.468 -23.992 1.00 87.62 113 ARG A C 1
ATOM 837 O O . ARG A 1 113 ? -4.711 -7.575 -24.622 1.00 87.62 113 ARG A O 1
ATOM 844 N N . GLU A 1 114 ? -3.778 -8.334 -22.730 1.00 87.50 114 GLU A N 1
ATOM 845 C CA . GLU A 1 114 ? -4.142 -7.170 -21.915 1.00 87.50 114 GLU A CA 1
ATOM 846 C C . GLU A 1 114 ? -2.979 -6.203 -21.680 1.00 87.50 114 GLU A C 1
ATOM 848 O O . GLU A 1 114 ? -3.221 -5.045 -21.354 1.00 87.50 114 GLU A O 1
ATOM 853 N N . VAL A 1 115 ? -1.731 -6.671 -21.813 1.00 86.50 115 VAL A N 1
ATOM 854 C CA . VAL A 1 115 ? -0.497 -5.880 -21.640 1.00 86.50 115 VAL A CA 1
ATOM 855 C C . VAL A 1 115 ? -0.523 -5.046 -20.344 1.00 86.50 115 VAL A C 1
ATOM 857 O O . VAL A 1 115 ? -0.130 -3.881 -20.279 1.00 86.50 115 VAL A O 1
ATOM 860 N N . ALA A 1 116 ? -1.003 -5.671 -19.268 1.00 86.38 116 ALA A N 1
ATOM 861 C CA . ALA A 1 116 ? -1.206 -5.045 -17.968 1.00 86.38 116 ALA A CA 1
ATOM 862 C C . ALA A 1 116 ? -0.735 -5.954 -16.829 1.00 86.38 116 ALA A C 1
ATOM 864 O O . ALA A 1 116 ? -0.669 -7.175 -16.973 1.00 86.38 116 ALA A O 1
ATOM 865 N N . VAL A 1 117 ? -0.424 -5.346 -15.679 1.00 88.56 117 VAL A N 1
ATOM 866 C CA . VAL A 1 117 ? -0.035 -6.088 -14.474 1.00 88.56 117 VAL A CA 1
ATOM 867 C C . VAL A 1 117 ? -1.206 -6.940 -13.988 1.00 88.56 117 VAL A C 1
ATOM 869 O O . VAL A 1 117 ? -2.331 -6.451 -13.859 1.00 88.56 117 VAL A O 1
ATOM 872 N N . ARG A 1 118 ? -0.943 -8.210 -13.677 1.00 90.31 118 ARG A N 1
ATOM 873 C CA . ARG A 1 118 ? -1.946 -9.154 -13.177 1.00 90.31 118 ARG A CA 1
ATOM 874 C C . ARG A 1 118 ? -1.487 -9.868 -11.923 1.00 90.31 118 ARG A C 1
ATOM 876 O O . ARG A 1 118 ? -0.329 -10.226 -11.781 1.00 90.31 118 ARG A O 1
ATOM 883 N N . TRP A 1 119 ? -2.436 -10.108 -11.029 1.00 89.56 119 TRP A N 1
ATOM 884 C CA . TRP A 1 119 ? -2.213 -10.903 -9.831 1.00 89.56 119 TRP A CA 1
ATOM 885 C C . TRP A 1 119 ? -2.484 -12.374 -10.109 1.00 89.56 119 TRP A C 1
ATOM 887 O O . TRP A 1 119 ? -3.537 -12.725 -10.643 1.00 89.56 119 TRP A O 1
ATOM 897 N N . THR A 1 120 ? -1.552 -13.227 -9.704 1.00 85.19 120 THR A N 1
ATOM 898 C CA . THR A 1 120 ? -1.716 -14.684 -9.687 1.00 85.19 120 THR A CA 1
ATOM 899 C C . THR A 1 120 ? -1.208 -15.216 -8.362 1.00 85.19 120 THR A C 1
ATOM 901 O O . THR A 1 120 ? -0.007 -15.150 -8.090 1.00 85.19 120 THR A O 1
ATOM 904 N N . GLY A 1 121 ? -2.128 -15.720 -7.535 1.00 84.56 121 GLY A N 1
ATOM 905 C CA . GLY A 1 121 ? -1.827 -16.057 -6.146 1.00 84.56 12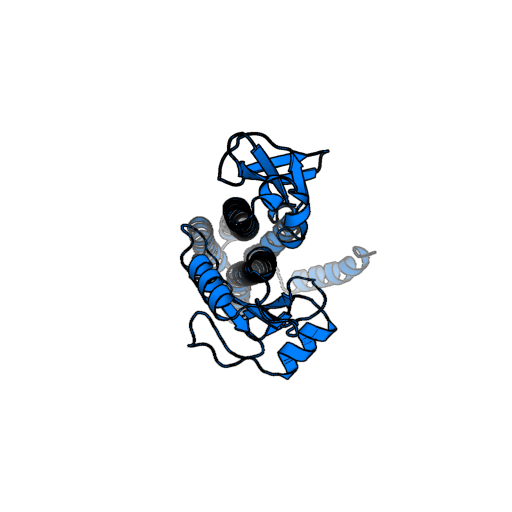1 GLY A CA 1
ATOM 906 C C . GLY A 1 121 ? -1.243 -14.844 -5.420 1.00 84.56 121 GLY A C 1
ATOM 907 O O . GLY A 1 121 ? -1.845 -13.770 -5.419 1.00 84.56 121 GLY A O 1
ATOM 908 N N . ASP A 1 122 ? -0.033 -15.009 -4.891 1.00 84.38 122 ASP A N 1
ATOM 909 C CA . ASP A 1 122 ? 0.658 -13.999 -4.084 1.00 84.38 122 ASP A CA 1
ATOM 910 C C . ASP A 1 122 ? 1.678 -13.154 -4.863 1.00 84.38 122 ASP A C 1
ATOM 912 O O . ASP A 1 122 ? 2.467 -12.428 -4.260 1.00 84.38 122 ASP A O 1
ATOM 916 N N . ALA A 1 123 ? 1.697 -13.230 -6.197 1.00 87.25 123 ALA A N 1
ATOM 917 C CA . ALA A 1 123 ? 2.631 -12.470 -7.025 1.00 87.25 123 ALA A CA 1
ATOM 918 C C . ALA A 1 123 ? 1.917 -11.532 -8.006 1.00 87.25 123 ALA A C 1
ATOM 920 O O . ALA A 1 123 ? 0.928 -11.905 -8.646 1.00 87.25 123 ALA A O 1
ATOM 921 N N . ALA A 1 124 ? 2.472 -10.330 -8.158 1.00 91.25 124 ALA A N 1
ATOM 922 C CA . ALA A 1 124 ? 2.141 -9.403 -9.226 1.00 91.25 124 ALA A CA 1
ATOM 923 C C . ALA A 1 124 ? 3.023 -9.695 -10.443 1.00 91.25 124 ALA A C 1
ATOM 925 O O . ALA A 1 124 ? 4.242 -9.575 -10.366 1.00 91.25 124 ALA A O 1
ATOM 926 N N . LEU A 1 125 ? 2.406 -10.068 -11.558 1.00 91.62 125 LEU A N 1
ATOM 927 C CA . LEU A 1 125 ? 3.049 -10.327 -12.839 1.00 91.62 125 LEU A CA 1
ATOM 928 C C . LEU A 1 125 ? 2.922 -9.111 -13.747 1.00 91.62 125 LEU A C 1
ATOM 930 O O . LEU A 1 125 ? 1.816 -8.760 -14.158 1.00 91.62 125 LEU A O 1
ATOM 934 N N . ALA A 1 126 ? 4.046 -8.506 -14.103 1.00 92.12 126 ALA A N 1
ATOM 935 C CA . ALA A 1 126 ? 4.125 -7.524 -15.172 1.00 92.12 126 ALA A CA 1
ATOM 936 C C . ALA A 1 126 ? 4.549 -8.202 -16.485 1.00 92.12 126 ALA A C 1
ATOM 938 O O . ALA A 1 126 ? 5.448 -9.047 -16.460 1.00 92.12 126 ALA A O 1
ATOM 939 N N . PRO A 1 127 ? 3.937 -7.858 -17.631 1.00 91.06 127 PRO A N 1
ATOM 940 C CA . PRO A 1 127 ? 4.370 -8.381 -18.920 1.00 91.06 127 PRO A CA 1
ATOM 941 C C . PRO A 1 127 ? 5.778 -7.874 -19.245 1.00 91.06 127 PRO A C 1
ATOM 943 O O . PRO A 1 127 ? 6.030 -6.669 -19.216 1.00 91.06 127 PRO A O 1
ATOM 946 N N . LEU A 1 128 ? 6.681 -8.795 -19.583 1.00 89.38 128 LEU A N 1
ATOM 947 C CA . LEU A 1 128 ? 7.973 -8.453 -20.166 1.00 89.38 128 LEU A CA 1
ATOM 948 C C . LEU A 1 128 ? 7.770 -8.357 -21.678 1.00 89.38 128 LEU A C 1
ATOM 950 O O . LEU A 1 128 ? 7.583 -9.377 -22.347 1.00 89.38 128 LEU A O 1
ATOM 954 N N . LEU A 1 129 ? 7.729 -7.126 -22.181 1.00 86.25 129 LEU A N 1
ATOM 955 C CA . LEU A 1 129 ? 7.668 -6.845 -23.613 1.00 86.25 129 LEU A CA 1
ATOM 956 C C . LEU A 1 129 ? 9.037 -7.059 -24.245 1.00 86.25 129 LEU A C 1
ATOM 958 O O . LEU A 1 129 ? 10.037 -6.998 -23.538 1.00 86.25 129 LEU A O 1
ATOM 962 N N . ASP A 1 130 ? 9.080 -7.310 -25.546 1.00 81.81 130 ASP A N 1
ATOM 963 C CA . ASP A 1 130 ? 10.281 -7.182 -26.363 1.00 81.81 130 ASP A CA 1
ATOM 964 C C . ASP A 1 130 ? 10.762 -5.722 -26.415 1.00 81.81 130 ASP A C 1
ATOM 966 O O . ASP A 1 130 ? 10.075 -4.799 -25.968 1.00 81.81 130 ASP A O 1
ATOM 970 N N . ARG A 1 131 ? 11.969 -5.508 -26.952 1.00 71.44 131 ARG A N 1
ATOM 971 C CA . ARG A 1 131 ? 12.586 -4.174 -27.037 1.00 71.44 131 ARG A CA 1
ATOM 972 C C . ARG A 1 131 ? 11.687 -3.161 -27.747 1.00 71.44 131 ARG A C 1
ATOM 974 O O . ARG A 1 131 ? 11.643 -1.998 -27.355 1.00 71.44 131 ARG A O 1
ATOM 981 N N . ASP A 1 132 ? 11.007 -3.605 -28.795 1.00 73.38 132 ASP A N 1
ATOM 982 C CA . ASP A 1 132 ? 10.186 -2.742 -29.635 1.00 73.38 132 ASP A CA 1
ATOM 983 C C . ASP A 1 132 ? 8.789 -2.490 -29.028 1.00 73.38 132 ASP A C 1
ATOM 985 O O . ASP A 1 132 ? 8.044 -1.637 -29.509 1.00 73.38 132 ASP A O 1
ATOM 989 N N . GLY A 1 133 ? 8.446 -3.180 -27.933 1.00 75.31 133 GLY A N 1
ATOM 990 C CA . GLY A 1 133 ? 7.205 -2.985 -27.189 1.00 75.31 133 GLY A CA 1
ATOM 991 C C . GLY A 1 133 ? 5.974 -3.641 -27.819 1.00 75.31 133 GLY A C 1
ATOM 992 O O . GLY A 1 133 ? 4.857 -3.354 -27.387 1.00 75.31 133 GLY A O 1
ATOM 993 N N . TRP A 1 134 ? 6.154 -4.507 -28.818 1.00 77.94 134 TRP A N 1
ATOM 994 C CA . TRP A 1 134 ? 5.074 -5.129 -29.587 1.00 77.94 134 TRP A CA 1
ATOM 995 C C . TRP A 1 134 ? 4.629 -6.475 -29.016 1.00 77.94 134 TRP A C 1
ATOM 997 O O . TRP A 1 134 ? 3.439 -6.794 -29.065 1.00 77.94 134 TRP A O 1
ATOM 1007 N N . TYR A 1 135 ? 5.549 -7.275 -28.467 1.00 83.56 135 TYR A N 1
ATOM 1008 C CA . TYR A 1 135 ? 5.270 -8.662 -28.087 1.00 83.56 135 TYR A CA 1
ATOM 1009 C C . TYR A 1 135 ? 5.633 -8.964 -26.638 1.00 83.56 135 TYR A C 1
ATOM 1011 O O . TYR A 1 135 ? 6.726 -8.671 -26.173 1.00 83.56 135 TYR A O 1
ATOM 1019 N N . VAL A 1 136 ? 4.738 -9.649 -25.918 1.00 84.94 136 VAL A N 1
ATOM 1020 C CA . VAL A 1 136 ? 5.056 -10.183 -24.584 1.00 84.94 136 VAL A CA 1
ATOM 1021 C C . VAL A 1 136 ? 5.867 -11.471 -24.729 1.00 84.94 136 VAL A C 1
ATOM 1023 O O . VAL A 1 136 ? 5.334 -12.538 -25.080 1.00 84.94 136 VAL A O 1
ATOM 1026 N N . VAL A 1 137 ? 7.155 -11.362 -24.416 1.00 85.56 137 VAL A N 1
ATOM 1027 C CA . VAL A 1 137 ? 8.141 -12.450 -24.454 1.00 85.56 137 VAL A CA 1
ATOM 1028 C C . VAL A 1 137 ? 8.245 -13.190 -23.123 1.00 85.56 137 VAL A C 1
ATOM 1030 O O . VAL A 1 137 ? 8.716 -14.324 -23.086 1.00 85.56 137 VAL A O 1
ATOM 1033 N N . GLY A 1 138 ? 7.759 -12.598 -22.032 1.00 87.81 138 GLY A N 1
ATOM 1034 C CA . GLY A 1 138 ? 7.821 -13.197 -20.703 1.00 87.81 138 GLY A CA 1
ATOM 1035 C C . GLY A 1 138 ? 7.049 -12.413 -19.648 1.00 87.81 138 GLY A C 1
ATOM 1036 O O . GLY A 1 138 ? 6.133 -11.651 -19.963 1.00 87.81 138 GLY A O 1
ATOM 1037 N N . ALA A 1 139 ? 7.429 -12.578 -18.385 1.00 91.38 139 ALA A N 1
ATOM 1038 C CA . ALA A 1 139 ? 6.826 -11.850 -17.274 1.00 91.38 139 ALA A CA 1
ATOM 1039 C C . ALA A 1 139 ? 7.836 -11.590 -16.155 1.00 91.38 139 ALA A C 1
ATOM 1041 O O . ALA A 1 139 ? 8.730 -12.395 -15.922 1.00 91.38 139 ALA A O 1
ATOM 1042 N N . VAL A 1 140 ? 7.655 -10.500 -15.419 1.00 89.81 140 VAL A N 1
ATOM 1043 C CA . VAL A 1 140 ? 8.364 -10.246 -14.163 1.00 89.81 140 VAL A CA 1
ATOM 1044 C C . VAL A 1 140 ? 7.369 -10.387 -13.025 1.00 89.81 140 VAL A C 1
ATOM 1046 O O . VAL A 1 140 ? 6.374 -9.667 -12.977 1.00 89.81 140 VAL A O 1
ATOM 1049 N N . ALA A 1 141 ? 7.618 -11.327 -12.121 1.00 90.50 141 ALA A N 1
ATOM 1050 C CA . ALA A 1 141 ? 6.842 -11.505 -10.908 1.00 90.50 141 ALA A CA 1
ATOM 1051 C C . ALA A 1 141 ? 7.515 -10.775 -9.751 1.00 90.50 141 ALA A C 1
ATOM 1053 O O . ALA A 1 141 ? 8.664 -11.068 -9.442 1.00 90.50 141 ALA A O 1
ATOM 1054 N N . ALA A 1 142 ? 6.787 -9.906 -9.061 1.00 89.19 142 ALA A N 1
ATOM 1055 C CA . ALA A 1 142 ? 7.183 -9.395 -7.756 1.00 89.19 142 ALA A CA 1
ATOM 1056 C C . ALA A 1 142 ? 6.219 -9.915 -6.693 1.00 89.19 142 ALA A C 1
ATOM 1058 O O . ALA A 1 142 ? 5.006 -9.991 -6.915 1.00 89.19 142 ALA A O 1
ATOM 1059 N N . ARG A 1 143 ? 6.749 -10.268 -5.524 1.00 86.88 143 ARG A N 1
ATOM 1060 C CA . ARG A 1 143 ? 5.931 -10.626 -4.359 1.00 86.88 143 ARG A CA 1
ATOM 1061 C C . ARG A 1 143 ? 5.925 -9.465 -3.369 1.00 86.88 143 ARG A C 1
ATOM 1063 O O . ARG A 1 143 ? 6.961 -8.814 -3.224 1.00 86.88 143 ARG A O 1
ATOM 1070 N N . PRO A 1 144 ? 4.806 -9.218 -2.665 1.00 84.00 144 PRO A N 1
ATOM 1071 C CA . PRO A 1 144 ? 4.831 -8.306 -1.536 1.00 84.00 144 PRO A CA 1
ATOM 1072 C C . PRO A 1 144 ? 5.870 -8.815 -0.533 1.00 84.00 144 PRO A C 1
ATOM 1074 O O . PRO A 1 144 ? 6.023 -10.027 -0.335 1.00 84.00 144 PRO A O 1
ATOM 1077 N N . ALA A 1 145 ? 6.612 -7.896 0.080 1.00 74.56 145 ALA A N 1
ATOM 1078 C CA . ALA A 1 145 ? 7.448 -8.248 1.214 1.00 74.56 145 ALA A CA 1
ATOM 1079 C C . ALA A 1 145 ? 6.507 -8.786 2.297 1.00 74.56 145 ALA A C 1
ATOM 1081 O O . ALA A 1 145 ? 5.699 -8.032 2.821 1.00 74.56 145 ALA A O 1
ATOM 1082 N N . GLY A 1 146 ? 6.535 -10.100 2.542 1.00 62.03 146 GLY A N 1
ATOM 1083 C CA . GLY A 1 146 ? 5.629 -10.734 3.494 1.00 62.03 146 GLY A CA 1
ATOM 1084 C C . GLY A 1 146 ? 5.681 -9.995 4.826 1.00 62.03 146 GLY A C 1
ATOM 1085 O O . GLY A 1 146 ? 6.761 -9.858 5.402 1.00 62.03 146 GLY A O 1
ATOM 1086 N N . GLY A 1 147 ? 4.529 -9.486 5.263 1.00 56.03 147 GLY A N 1
ATOM 1087 C CA . GLY A 1 147 ? 4.418 -8.681 6.467 1.00 56.03 147 GLY A CA 1
ATOM 1088 C C . GLY A 1 147 ? 4.845 -9.483 7.688 1.00 56.03 147 GLY A C 1
ATOM 1089 O O . GLY A 1 147 ? 4.105 -10.336 8.177 1.00 56.03 147 GLY A O 1
ATOM 1090 N N . THR A 1 148 ? 6.036 -9.199 8.208 1.00 55.53 148 THR A N 1
ATOM 1091 C CA . THR A 1 148 ? 6.291 -9.438 9.621 1.00 55.53 148 THR A CA 1
ATOM 1092 C C . THR A 1 148 ? 5.408 -8.467 10.386 1.00 55.53 148 THR A C 1
ATOM 1094 O O . THR A 1 148 ? 5.294 -7.293 10.040 1.00 55.53 148 THR A O 1
ATOM 1097 N N . TRP A 1 149 ? 4.711 -8.971 11.395 1.00 57.47 149 TRP A N 1
ATOM 1098 C CA . TRP A 1 149 ? 3.891 -8.144 12.263 1.00 57.47 149 TRP A CA 1
ATOM 1099 C C . TRP A 1 149 ? 4.815 -7.192 13.035 1.00 57.47 149 TRP A C 1
ATOM 1101 O O . TRP A 1 149 ? 5.592 -7.649 13.874 1.00 57.47 149 TRP A O 1
ATOM 1111 N N . PRO A 1 150 ? 4.696 -5.873 12.823 1.00 63.06 150 PRO A N 1
ATOM 1112 C CA . PRO A 1 150 ? 4.530 -5.069 14.013 1.00 63.06 150 PRO A CA 1
ATOM 1113 C C . PRO A 1 150 ? 3.345 -4.125 13.824 1.00 63.06 150 PRO A C 1
ATOM 1115 O O . PRO A 1 150 ? 3.289 -3.269 12.934 1.00 63.06 150 PRO A O 1
ATOM 1118 N N . VAL A 1 151 ? 2.360 -4.253 14.710 1.00 71.19 151 VAL A N 1
ATOM 1119 C CA . VAL A 1 151 ? 1.634 -3.048 15.118 1.00 71.19 151 VAL A CA 1
ATOM 1120 C C . VAL A 1 151 ? 2.692 -2.080 15.641 1.00 71.19 151 VAL A C 1
ATOM 1122 O O . VAL A 1 151 ? 3.625 -2.519 16.320 1.00 71.19 151 VAL A O 1
ATOM 1125 N N . SER A 1 152 ? 2.580 -0.793 15.321 1.00 84.12 152 SER A N 1
ATOM 1126 C CA . SER A 1 152 ? 3.513 0.186 15.880 1.00 84.12 152 SER A CA 1
ATOM 1127 C C . SER A 1 152 ? 3.515 0.090 17.413 1.00 84.12 152 SER A C 1
ATOM 1129 O O . SER A 1 152 ? 2.453 -0.160 17.998 1.00 84.12 152 SER A O 1
ATOM 1131 N N . PRO A 1 153 ? 4.660 0.312 18.089 1.00 88.06 153 PRO A N 1
ATOM 1132 C CA . PRO A 1 153 ? 4.717 0.377 19.549 1.00 88.06 153 PRO A CA 1
ATOM 1133 C C . PRO A 1 153 ? 3.662 1.324 20.137 1.00 88.06 153 PRO A C 1
ATOM 1135 O O . PRO A 1 153 ? 3.094 1.042 21.189 1.00 88.06 153 PRO A O 1
ATOM 1138 N N . TRP A 1 154 ? 3.335 2.403 19.418 1.00 88.31 154 TRP A N 1
ATOM 1139 C CA . TRP A 1 154 ? 2.286 3.353 19.790 1.00 88.31 154 TRP A CA 1
ATOM 1140 C C . TRP A 1 154 ? 0.887 2.738 19.760 1.00 88.31 154 TRP A C 1
ATOM 1142 O O . TRP A 1 154 ? 0.129 2.887 20.716 1.00 88.31 154 TRP A O 1
ATOM 1152 N N . SER A 1 155 ? 0.553 2.008 18.697 1.00 89.88 155 SER A N 1
ATOM 1153 C CA . SER A 1 155 ? -0.726 1.303 18.568 1.00 89.88 155 SER A CA 1
ATOM 1154 C C . SER A 1 155 ? -0.860 0.178 19.593 1.00 89.88 155 SER A C 1
ATOM 1156 O O . SER A 1 155 ? -1.939 -0.017 20.145 1.00 89.88 155 SER A O 1
ATOM 1158 N N . LEU A 1 156 ? 0.237 -0.526 19.901 1.00 91.50 156 LEU A N 1
ATOM 1159 C CA . LEU A 1 156 ? 0.303 -1.506 20.991 1.00 91.50 156 LEU A CA 1
ATOM 1160 C C . LEU A 1 156 ? 0.067 -0.850 22.357 1.00 91.50 156 LEU A C 1
ATOM 1162 O O . LEU A 1 156 ? -0.767 -1.324 23.124 1.00 91.50 156 LEU A O 1
ATOM 1166 N N . GLY A 1 157 ? 0.749 0.261 22.644 1.00 93.19 157 GLY A N 1
ATOM 1167 C CA . GLY A 1 157 ? 0.556 1.019 23.881 1.00 93.19 157 GLY A CA 1
ATOM 1168 C C . GLY A 1 157 ? -0.880 1.528 24.031 1.00 93.19 157 GLY A C 1
ATOM 1169 O O . GLY A 1 157 ? -1.502 1.337 25.075 1.00 93.19 157 GLY A O 1
ATOM 1170 N N . ALA A 1 158 ? -1.448 2.102 22.968 1.00 93.12 158 ALA A N 1
ATOM 1171 C CA . ALA A 1 158 ? -2.829 2.575 22.957 1.00 93.12 158 ALA A CA 1
ATOM 1172 C C . ALA A 1 158 ? -3.846 1.429 23.101 1.00 93.12 158 ALA A C 1
ATOM 1174 O O . ALA A 1 158 ? -4.842 1.587 23.804 1.00 93.12 158 ALA A O 1
ATOM 1175 N N . LEU A 1 159 ? -3.581 0.260 22.504 1.00 94.12 159 LEU A N 1
ATOM 1176 C CA . LEU A 1 159 ? -4.398 -0.942 22.683 1.00 94.12 159 LEU A CA 1
ATOM 1177 C C . LEU A 1 159 ? -4.392 -1.408 24.141 1.00 94.12 159 LEU A C 1
ATOM 1179 O O . LEU A 1 159 ? -5.449 -1.694 24.693 1.00 94.12 159 LEU A O 1
ATOM 1183 N N . LEU A 1 160 ? -3.223 -1.471 24.783 1.00 94.75 160 LEU A N 1
ATOM 1184 C CA . LEU A 1 160 ? -3.122 -1.867 26.190 1.00 94.75 160 LEU A CA 1
ATOM 1185 C C . LEU A 1 160 ? -3.906 -0.909 27.092 1.00 94.75 160 LEU A C 1
ATOM 1187 O O . LEU A 1 160 ? -4.689 -1.359 27.929 1.00 94.75 160 LEU A O 1
ATOM 1191 N N . LEU A 1 161 ? -3.769 0.402 26.871 1.00 94.38 161 LEU A N 1
ATOM 1192 C CA . LEU A 1 161 ? -4.562 1.406 27.582 1.00 94.38 161 LEU A CA 1
ATOM 1193 C C . LEU A 1 161 ? -6.063 1.210 27.341 1.00 94.38 161 LEU A C 1
ATOM 1195 O O . LEU A 1 161 ? -6.849 1.300 28.284 1.00 94.38 161 LEU A O 1
ATOM 1199 N N . LEU A 1 162 ? -6.467 0.913 26.102 1.00 93.38 162 LEU A N 1
ATOM 1200 C CA . LEU A 1 162 ? -7.865 0.676 25.743 1.00 93.38 162 LEU A CA 1
ATOM 1201 C C . LEU A 1 162 ? -8.435 -0.533 26.480 1.00 93.38 162 LEU A C 1
ATOM 1203 O O . LEU A 1 162 ? -9.563 -0.478 26.972 1.00 93.38 162 LEU A O 1
ATOM 1207 N N . LEU A 1 163 ? -7.655 -1.610 26.573 1.00 94.00 163 LEU A N 1
ATOM 1208 C CA . LEU A 1 163 ? -8.049 -2.826 27.272 1.00 94.00 163 LEU A CA 1
ATOM 1209 C C . LEU A 1 163 ? -8.211 -2.580 28.775 1.00 94.00 163 LEU A C 1
ATOM 1211 O O . LEU A 1 163 ? -9.213 -2.990 29.359 1.00 94.00 163 LEU A O 1
ATOM 1215 N N . VAL A 1 164 ? -7.273 -1.855 29.391 1.00 94.19 164 VAL A N 1
ATOM 1216 C CA . VAL A 1 164 ? -7.347 -1.493 30.814 1.00 94.19 164 VAL A CA 1
ATOM 1217 C C . VAL A 1 164 ? -8.555 -0.595 31.088 1.00 94.19 164 VAL A C 1
ATOM 1219 O O . VAL A 1 164 ? -9.348 -0.893 31.983 1.00 94.19 164 VAL A O 1
ATOM 1222 N N . ALA A 1 165 ? -8.742 0.465 30.298 1.00 91.00 165 ALA A N 1
ATOM 1223 C CA . ALA A 1 165 ? -9.869 1.381 30.452 1.00 91.00 165 ALA A CA 1
ATOM 1224 C C . ALA A 1 165 ? -11.215 0.670 30.229 1.00 91.00 165 ALA A C 1
ATOM 1226 O O . ALA A 1 165 ? -12.138 0.827 31.027 1.00 91.00 165 ALA A O 1
ATOM 1227 N N . GLY A 1 166 ? -11.311 -0.179 29.202 1.00 89.12 166 GLY A N 1
ATOM 1228 C CA . GLY A 1 166 ? -12.517 -0.952 28.918 1.00 89.12 166 GLY A CA 1
ATOM 1229 C C . GLY A 1 166 ? -12.856 -1.954 30.024 1.00 89.12 166 GLY A C 1
ATOM 1230 O O . GLY A 1 166 ? -14.014 -2.037 30.431 1.00 89.12 166 GLY A O 1
ATOM 1231 N N . ALA A 1 167 ? -11.865 -2.656 30.583 1.00 89.88 167 ALA A N 1
ATOM 1232 C CA . ALA A 1 167 ? -12.079 -3.573 31.704 1.00 89.88 167 ALA A CA 1
ATOM 1233 C C . ALA A 1 167 ? -12.613 -2.842 32.950 1.00 89.88 167 ALA A C 1
ATOM 1235 O O . ALA A 1 167 ? -13.567 -3.309 33.579 1.00 89.88 167 ALA A O 1
ATOM 1236 N N . GLN A 1 168 ? -12.061 -1.664 33.265 1.00 88.19 168 GLN A N 1
ATOM 1237 C CA . GLN A 1 168 ? -12.555 -0.815 34.355 1.00 88.19 168 GLN A CA 1
ATOM 1238 C C . GLN A 1 168 ? -13.999 -0.353 34.103 1.00 88.19 168 GLN A C 1
ATOM 1240 O O . GLN A 1 168 ? -14.845 -0.464 34.993 1.00 88.19 168 GLN A O 1
ATOM 1245 N N . SER A 1 169 ? -14.317 0.097 32.884 1.00 85.94 169 SER A N 1
ATOM 1246 C CA . SER A 1 169 ? -15.674 0.519 32.516 1.00 85.94 169 SER A CA 1
ATOM 1247 C C . SER A 1 169 ? -16.689 -0.626 32.577 1.00 85.94 169 SER A C 1
ATOM 1249 O O . SER A 1 169 ? -17.789 -0.433 33.090 1.00 85.94 169 SER A O 1
ATOM 1251 N N . VAL A 1 170 ? -16.334 -1.832 32.117 1.00 86.31 170 VAL A N 1
ATOM 1252 C CA . VAL A 1 170 ? -17.200 -3.024 32.209 1.00 86.31 170 VAL A CA 1
ATOM 1253 C C . VAL A 1 170 ? -17.418 -3.442 33.669 1.00 86.31 170 VAL A C 1
ATOM 1255 O O . VAL A 1 170 ? -18.533 -3.818 34.053 1.00 86.31 170 VAL A O 1
ATOM 1258 N N . GLY A 1 171 ? -16.379 -3.333 34.502 1.00 83.69 171 GLY A N 1
ATOM 1259 C CA . GLY A 1 171 ? -16.465 -3.552 35.945 1.00 83.69 171 GLY A CA 1
ATOM 1260 C C . GLY A 1 171 ? -17.444 -2.593 36.627 1.00 83.69 171 GLY A C 1
ATOM 1261 O O . GLY A 1 171 ? -18.246 -3.026 37.454 1.00 83.69 171 GLY A O 1
ATOM 1262 N N . ALA A 1 172 ? -17.466 -1.325 36.210 1.00 84.31 172 ALA A N 1
ATOM 1263 C CA . ALA A 1 172 ? -18.364 -0.302 36.749 1.00 84.31 172 ALA A CA 1
ATOM 1264 C C . ALA A 1 172 ? -19.851 -0.492 36.369 1.00 84.31 172 ALA A C 1
ATOM 1266 O O . ALA A 1 172 ? -20.724 0.137 36.976 1.00 84.31 172 ALA A O 1
ATOM 1267 N N . ILE A 1 173 ? -20.175 -1.362 35.399 1.00 83.12 173 ILE A N 1
ATOM 1268 C CA . ILE A 1 173 ? -21.564 -1.651 34.999 1.00 83.12 173 ILE A CA 1
ATOM 1269 C C . ILE A 1 173 ? -22.327 -2.290 36.167 1.00 83.12 173 ILE A C 1
ATOM 1271 O O . ILE A 1 173 ? -21.924 -3.326 36.695 1.00 83.12 173 ILE A O 1
ATOM 1275 N N . GLY A 1 174 ? -23.465 -1.692 36.531 1.00 76.62 174 GLY A N 1
ATOM 1276 C CA . GLY A 1 174 ? -24.283 -2.098 37.679 1.00 76.62 174 GLY A CA 1
ATOM 1277 C C . GLY A 1 174 ? -23.856 -1.483 39.017 1.00 76.62 174 GLY A C 1
ATOM 1278 O O . GLY A 1 174 ? -24.507 -1.745 40.024 1.00 76.62 174 GLY A O 1
ATOM 1279 N N . GLY A 1 175 ? -22.793 -0.672 39.034 1.00 79.19 175 GLY A N 1
ATOM 1280 C CA . GLY A 1 175 ? -22.358 0.101 40.196 1.00 79.19 175 GLY A CA 1
ATOM 1281 C C . GLY A 1 175 ? -23.061 1.463 40.336 1.00 79.19 175 GLY A C 1
ATOM 1282 O O . GLY A 1 175 ? -23.936 1.814 39.539 1.00 79.19 175 GLY A O 1
ATOM 1283 N N . PRO A 1 176 ? -22.682 2.265 41.349 1.00 75.81 176 PRO A N 1
ATOM 1284 C CA . PRO A 1 176 ? -23.280 3.572 41.604 1.00 75.81 176 PRO A CA 1
ATOM 1285 C C . PRO A 1 176 ? -23.057 4.565 40.454 1.00 75.81 176 PRO A C 1
ATOM 1287 O O . PRO A 1 176 ? -22.030 4.570 39.771 1.00 75.81 176 PRO A O 1
ATOM 1290 N N . ARG A 1 177 ? -24.017 5.487 40.295 1.00 70.38 177 ARG A N 1
ATOM 1291 C CA . ARG A 1 177 ? -24.107 6.453 39.183 1.00 70.38 177 ARG A CA 1
ATOM 1292 C C . ARG A 1 177 ? -22.946 7.462 39.101 1.00 70.38 177 ARG A C 1
ATOM 1294 O O . ARG A 1 177 ? -22.857 8.212 38.132 1.00 70.38 177 ARG A O 1
ATOM 1301 N N . GLN A 1 178 ? -22.054 7.488 40.084 1.00 73.19 178 GLN A N 1
ATOM 1302 C CA . GLN A 1 178 ? -20.839 8.304 40.076 1.00 73.19 178 GLN A CA 1
ATOM 1303 C C . GLN A 1 178 ? -19.641 7.544 39.487 1.00 73.19 178 GLN A C 1
ATOM 1305 O O . GLN A 1 178 ? -18.907 8.099 38.671 1.00 73.19 178 GLN A O 1
ATOM 1310 N N . ALA A 1 179 ? -19.510 6.254 39.817 1.00 69.69 179 ALA A N 1
ATOM 1311 C CA . ALA A 1 179 ? -18.403 5.399 39.386 1.00 69.69 179 ALA A CA 1
ATOM 1312 C C . ALA A 1 179 ? -18.379 5.211 37.862 1.00 69.69 179 ALA A C 1
ATOM 1314 O O . ALA A 1 179 ? -17.336 5.345 37.225 1.00 69.69 179 ALA A O 1
ATOM 1315 N N . TRP A 1 180 ? -19.544 4.994 37.242 1.00 68.12 180 TRP A N 1
ATOM 1316 C CA . TRP A 1 180 ? -19.599 4.876 35.785 1.00 68.12 180 TRP A CA 1
ATOM 1317 C C . TRP A 1 180 ? -19.236 6.197 35.070 1.00 68.12 180 TRP A C 1
ATOM 1319 O O . TRP A 1 180 ? -18.405 6.163 34.166 1.00 68.12 180 TRP A O 1
ATOM 1329 N N . ARG A 1 181 ? -19.730 7.373 35.510 1.00 71.25 181 ARG A N 1
ATOM 1330 C CA . ARG A 1 181 ? -19.415 8.682 34.889 1.00 71.25 181 ARG A CA 1
ATOM 1331 C C . ARG A 1 181 ? -17.916 8.985 34.892 1.00 71.25 181 ARG A C 1
ATOM 1333 O O . ARG A 1 181 ? -17.417 9.533 33.916 1.00 71.25 181 ARG A O 1
ATOM 1340 N N . GLN A 1 182 ? -17.214 8.604 35.957 1.00 77.12 182 GLN A N 1
ATOM 1341 C CA . GLN A 1 182 ? -15.766 8.788 36.066 1.00 77.12 182 GLN A CA 1
ATOM 1342 C C . GLN A 1 182 ? -14.977 7.836 35.155 1.00 77.12 182 GLN A C 1
ATOM 1344 O O . GLN A 1 182 ? -13.943 8.231 34.630 1.00 77.12 182 GLN A O 1
ATOM 1349 N N . SER A 1 183 ? -15.471 6.617 34.914 1.00 75.38 183 SER A N 1
ATOM 1350 C CA . SER A 1 183 ? -14.777 5.622 34.077 1.00 75.38 183 SER A CA 1
ATOM 1351 C C . SER A 1 183 ? -14.976 5.812 32.564 1.00 75.38 183 SER A C 1
ATOM 1353 O O . SER A 1 183 ? -14.083 5.504 31.778 1.00 75.38 183 SER A O 1
ATOM 1355 N N . PHE A 1 184 ? -16.133 6.330 32.132 1.00 76.62 184 PHE A N 1
ATOM 1356 C CA . PHE A 1 184 ? -16.495 6.387 30.709 1.00 76.62 184 PHE A CA 1
ATOM 1357 C C . PHE A 1 184 ? -15.787 7.497 29.923 1.00 76.62 184 PHE A C 1
ATOM 1359 O O . PHE A 1 184 ? -15.477 7.303 28.749 1.00 76.62 184 PHE A O 1
ATOM 1366 N N . GLY A 1 185 ? -15.504 8.639 30.561 1.00 83.81 185 GLY A N 1
ATOM 1367 C CA . GLY A 1 185 ? -14.751 9.736 29.941 1.00 83.81 185 GLY A CA 1
ATOM 1368 C C . GLY A 1 185 ? -13.350 9.297 29.489 1.00 83.81 185 GLY A C 1
ATOM 1369 O O . GLY A 1 185 ? -13.057 9.370 28.295 1.00 83.81 185 GLY A O 1
ATOM 1370 N N . PRO A 1 186 ? -12.513 8.761 30.399 1.00 89.38 186 PRO A N 1
ATOM 1371 C CA . PRO A 1 186 ? -11.202 8.215 30.056 1.00 89.38 186 PRO A CA 1
ATOM 1372 C C . PRO A 1 186 ? -11.268 7.117 28.991 1.00 89.38 186 PRO A C 1
ATOM 1374 O O . PRO A 1 186 ? -10.452 7.117 28.075 1.00 89.38 186 PRO A O 1
ATOM 1377 N N . TYR A 1 187 ? -12.261 6.221 29.051 1.00 90.25 187 TYR A N 1
ATOM 1378 C CA . TYR A 1 187 ? -12.399 5.157 28.055 1.00 90.25 187 TYR A CA 1
ATOM 1379 C C . TYR A 1 187 ? -12.650 5.699 26.640 1.00 90.25 187 TYR A C 1
ATOM 1381 O O . TYR A 1 187 ? -12.017 5.244 25.688 1.00 90.25 187 TYR A O 1
ATOM 1389 N N . GLY A 1 188 ? -13.502 6.719 26.499 1.00 92.44 188 GLY A N 1
ATOM 1390 C CA . GLY A 1 188 ? -13.718 7.400 25.220 1.00 92.44 188 GLY A CA 1
ATOM 1391 C C . GLY A 1 188 ? -12.457 8.089 24.685 1.00 92.44 188 GLY A C 1
ATOM 1392 O O . GLY A 1 188 ? -12.145 7.960 23.502 1.00 92.44 188 GLY A O 1
ATOM 1393 N N . VAL A 1 189 ? -11.693 8.764 25.552 1.00 94.81 189 VAL A N 1
ATOM 1394 C CA . VAL A 1 189 ? -10.422 9.413 25.174 1.00 94.81 189 VAL A CA 1
ATOM 1395 C C . VAL A 1 189 ? -9.404 8.382 24.693 1.00 94.81 189 VAL A C 1
ATOM 1397 O O . VAL A 1 189 ? -8.794 8.556 23.640 1.00 94.81 189 VAL A O 1
ATOM 1400 N N . VAL A 1 190 ? -9.248 7.279 25.424 1.00 94.94 190 VAL A N 1
ATOM 1401 C CA . VAL A 1 190 ? -8.314 6.210 25.055 1.00 94.94 190 VAL A CA 1
ATOM 1402 C C . VAL A 1 190 ? -8.743 5.509 23.760 1.00 94.94 190 VAL A C 1
ATOM 1404 O O . VAL A 1 190 ? -7.892 5.198 22.930 1.00 94.94 190 VAL A O 1
ATOM 1407 N N . ALA A 1 191 ? -10.046 5.325 23.530 1.00 94.94 191 ALA A N 1
ATOM 1408 C CA . ALA A 1 191 ? -10.567 4.825 22.257 1.00 94.94 191 ALA A CA 1
ATOM 1409 C C . ALA A 1 191 ? -10.232 5.754 21.084 1.00 94.94 191 ALA A C 1
ATOM 1411 O O . ALA A 1 191 ? -9.786 5.282 20.037 1.00 94.94 191 ALA A O 1
ATOM 1412 N N . ALA A 1 192 ? -10.369 7.070 21.264 1.00 96.31 192 ALA A N 1
ATOM 1413 C CA . ALA A 1 192 ? -9.963 8.036 20.249 1.00 96.31 192 ALA A CA 1
ATOM 1414 C C . ALA A 1 192 ? -8.449 7.972 19.978 1.00 96.31 192 ALA A C 1
ATOM 1416 O O . ALA A 1 192 ? -8.043 7.907 18.818 1.00 96.31 192 ALA A O 1
ATOM 1417 N N . LEU A 1 193 ? -7.618 7.912 21.026 1.00 96.69 193 LEU A N 1
ATOM 1418 C CA . LEU A 1 193 ? -6.162 7.760 20.897 1.00 96.69 193 LEU A CA 1
ATOM 1419 C C . LEU A 1 193 ? -5.782 6.484 20.136 1.00 96.69 193 LEU A C 1
ATOM 1421 O O . LEU A 1 193 ? -4.934 6.533 19.247 1.00 96.69 193 LEU A O 1
ATOM 1425 N N . PHE A 1 194 ? -6.434 5.359 20.435 1.00 95.75 194 PHE A N 1
ATOM 1426 C CA . PHE A 1 194 ? -6.228 4.106 19.714 1.00 95.75 194 PHE A CA 1
ATOM 1427 C C . PHE A 1 194 ? -6.613 4.222 18.234 1.00 95.75 194 PHE A C 1
ATOM 1429 O O . PHE A 1 194 ? -5.823 3.848 17.368 1.00 95.75 194 PHE A O 1
ATOM 1436 N N . GLY A 1 195 ? -7.774 4.808 17.924 1.00 95.19 195 GLY A N 1
ATOM 1437 C CA . GLY A 1 195 ? -8.193 5.056 16.541 1.00 95.19 195 GLY A CA 1
ATOM 1438 C C . GLY A 1 195 ? -7.208 5.944 15.767 1.00 95.19 195 GLY A C 1
ATOM 1439 O O . GLY A 1 195 ? -6.895 5.652 14.613 1.00 95.19 195 GLY A O 1
ATOM 1440 N N . VAL A 1 196 ? -6.663 6.984 16.409 1.00 96.44 196 VAL A N 1
ATOM 1441 C CA . VAL A 1 196 ? -5.630 7.861 15.826 1.00 96.44 196 VAL A CA 1
ATOM 1442 C C . VAL A 1 196 ? -4.316 7.111 15.597 1.00 96.44 196 VAL A C 1
ATOM 1444 O O . VAL A 1 196 ? -3.722 7.256 14.530 1.00 96.44 196 VAL A O 1
ATOM 1447 N N . ALA A 1 197 ? -3.872 6.291 16.553 1.00 95.38 197 ALA A N 1
ATOM 1448 C CA . ALA A 1 197 ? -2.644 5.506 16.422 1.00 95.38 197 ALA A CA 1
ATOM 1449 C C . ALA A 1 197 ? -2.732 4.510 15.253 1.00 95.38 197 ALA A C 1
ATOM 1451 O O . ALA A 1 197 ? -1.853 4.475 14.391 1.00 95.38 197 ALA A O 1
ATOM 1452 N N . VAL A 1 198 ? -3.846 3.779 15.150 1.00 94.38 198 VAL A N 1
ATOM 1453 C CA . VAL A 1 198 ? -4.094 2.840 14.045 1.00 94.38 198 VAL A CA 1
ATOM 1454 C C . VAL A 1 198 ? -4.226 3.569 12.699 1.00 94.38 198 VAL A C 1
ATOM 1456 O O . VAL A 1 198 ? -3.759 3.082 11.669 1.00 94.38 198 VAL A O 1
ATOM 1459 N N . PHE A 1 199 ? -4.816 4.765 12.679 1.00 94.56 199 PHE A N 1
ATOM 1460 C CA . PHE A 1 199 ? -4.838 5.600 11.479 1.00 94.56 199 PHE A CA 1
ATOM 1461 C C . PHE A 1 199 ? -3.429 6.044 11.052 1.00 94.56 199 PHE A C 1
ATOM 1463 O O . PHE A 1 199 ? -3.094 5.954 9.867 1.00 94.56 199 PHE A O 1
ATOM 1470 N N . ALA A 1 200 ? -2.594 6.489 11.996 1.00 93.62 200 ALA A N 1
ATOM 1471 C CA . ALA A 1 200 ? -1.207 6.865 11.727 1.00 93.62 200 ALA A CA 1
ATOM 1472 C C . ALA A 1 200 ? -0.416 5.686 11.140 1.00 93.62 200 ALA A C 1
ATOM 1474 O O . ALA A 1 200 ? 0.355 5.869 10.204 1.00 93.62 200 ALA A O 1
ATOM 1475 N N . ASP A 1 201 ? -0.698 4.472 11.606 1.00 91.62 201 ASP A N 1
ATOM 1476 C CA . ASP A 1 201 ? -0.138 3.219 11.105 1.00 91.62 201 ASP A CA 1
ATOM 1477 C C . ASP A 1 201 ? -0.502 2.904 9.644 1.00 91.62 201 ASP A C 1
ATOM 1479 O O . ASP A 1 201 ? 0.328 2.372 8.902 1.00 91.62 201 ASP A O 1
ATOM 1483 N N . VAL A 1 202 ? -1.728 3.217 9.216 1.00 92.00 202 VAL A N 1
ATOM 1484 C CA . VAL A 1 202 ? -2.169 3.080 7.814 1.00 92.00 202 VAL A CA 1
ATOM 1485 C C . VAL A 1 202 ? -1.559 4.180 6.949 1.00 92.00 202 VAL A C 1
ATOM 1487 O O . VAL A 1 202 ? -1.109 3.923 5.832 1.00 92.00 202 VAL A O 1
ATOM 1490 N N . ARG A 1 203 ? -1.534 5.414 7.464 1.00 93.25 203 ARG A N 1
ATOM 1491 C CA . ARG A 1 203 ? -0.953 6.571 6.777 1.00 93.25 203 ARG A CA 1
ATOM 1492 C C . ARG A 1 203 ? 0.554 6.403 6.569 1.00 93.25 203 ARG A C 1
ATOM 1494 O O . ARG A 1 203 ? 1.029 6.690 5.475 1.00 93.25 203 ARG A O 1
ATOM 1501 N N . GLY A 1 204 ? 1.264 5.912 7.583 1.00 91.75 204 GLY A N 1
ATOM 1502 C CA . GLY A 1 204 ? 2.689 5.592 7.531 1.00 91.75 204 GLY A CA 1
ATOM 1503 C C . GLY A 1 204 ? 2.981 4.529 6.482 1.00 91.75 204 GLY A C 1
ATOM 1504 O O . GLY A 1 204 ? 3.765 4.783 5.582 1.00 91.75 204 GLY A O 1
ATOM 1505 N N . ALA A 1 205 ? 2.241 3.416 6.483 1.00 90.75 205 ALA A N 1
ATOM 1506 C CA . ALA A 1 205 ? 2.422 2.360 5.485 1.00 90.75 205 ALA A CA 1
ATOM 1507 C C . ALA A 1 205 ? 2.213 2.834 4.033 1.00 90.75 205 ALA A C 1
ATOM 1509 O O . ALA A 1 205 ? 2.930 2.404 3.130 1.00 90.75 205 ALA A O 1
ATOM 1510 N N . ALA A 1 206 ? 1.257 3.738 3.793 1.00 92.12 206 ALA A N 1
ATOM 1511 C CA . ALA A 1 206 ? 1.064 4.345 2.474 1.00 92.12 206 ALA A CA 1
ATOM 1512 C C . ALA A 1 206 ? 2.253 5.239 2.061 1.00 92.12 206 ALA A C 1
ATOM 1514 O O . ALA A 1 206 ? 2.652 5.244 0.891 1.00 92.12 206 ALA A O 1
ATOM 1515 N N . GLY A 1 207 ? 2.813 5.983 3.021 1.00 92.06 207 GLY A N 1
ATOM 1516 C CA . GLY A 1 207 ? 4.012 6.799 2.836 1.00 92.06 207 GLY A CA 1
ATOM 1517 C C . GLY A 1 207 ? 5.252 5.946 2.578 1.00 92.06 207 GLY A C 1
ATOM 1518 O O . GLY A 1 207 ? 5.925 6.154 1.575 1.00 92.06 207 GLY A O 1
ATOM 1519 N N . ASP A 1 208 ? 5.489 4.926 3.402 1.00 91.81 208 ASP A N 1
ATOM 1520 C CA . ASP A 1 208 ? 6.618 3.998 3.284 1.00 91.81 208 ASP A CA 1
ATOM 1521 C C . ASP A 1 208 ? 6.609 3.263 1.940 1.00 91.81 208 ASP A C 1
ATOM 1523 O O . ASP A 1 208 ? 7.645 3.136 1.290 1.00 91.81 208 ASP A O 1
ATOM 1527 N N . ALA A 1 209 ? 5.434 2.818 1.479 1.00 91.44 209 ALA A N 1
ATOM 1528 C CA . ALA A 1 209 ? 5.288 2.205 0.161 1.00 91.44 209 ALA A CA 1
ATOM 1529 C C . ALA A 1 209 ? 5.613 3.191 -0.975 1.00 91.44 209 ALA A C 1
ATOM 1531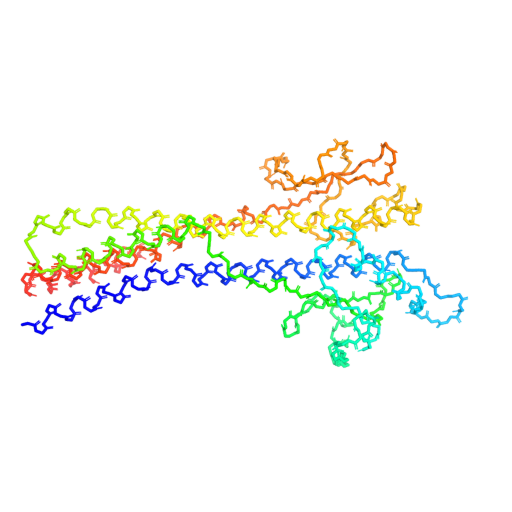 O O . ALA A 1 209 ? 6.219 2.809 -1.974 1.00 91.44 209 ALA A O 1
ATOM 1532 N N . THR A 1 210 ? 5.237 4.465 -0.827 1.00 92.81 210 THR A N 1
ATOM 1533 C CA . THR A 1 210 ? 5.559 5.506 -1.814 1.00 92.81 210 THR A CA 1
ATOM 1534 C C . THR A 1 210 ? 7.058 5.805 -1.829 1.00 92.81 210 THR A C 1
ATOM 1536 O O . THR A 1 210 ? 7.658 5.837 -2.902 1.00 92.81 210 THR A O 1
ATOM 1539 N N . ASP A 1 211 ? 7.666 5.978 -0.655 1.00 93.38 211 ASP A N 1
ATOM 1540 C CA . ASP A 1 211 ? 9.090 6.280 -0.501 1.00 93.38 211 ASP A CA 1
ATOM 1541 C C . ASP A 1 211 ? 9.956 5.131 -1.025 1.00 93.38 211 ASP A C 1
ATOM 1543 O O . ASP A 1 211 ? 10.925 5.367 -1.748 1.00 93.38 211 ASP A O 1
ATOM 1547 N N . ARG A 1 212 ? 9.571 3.884 -0.724 1.00 91.75 212 ARG A N 1
ATOM 1548 C CA . ARG A 1 212 ? 10.262 2.684 -1.206 1.00 91.75 212 ARG A CA 1
ATOM 1549 C C . ARG A 1 212 ? 10.187 2.556 -2.722 1.00 91.75 212 ARG A C 1
ATOM 1551 O O . ARG A 1 212 ? 11.225 2.404 -3.352 1.00 91.75 212 ARG A O 1
ATOM 1558 N N . TRP A 1 213 ? 9.004 2.726 -3.312 1.00 92.25 213 TRP A N 1
ATOM 1559 C CA . TRP A 1 213 ? 8.856 2.713 -4.769 1.00 92.25 213 TRP A CA 1
ATOM 1560 C C . TRP A 1 213 ? 9.684 3.811 -5.456 1.00 92.25 213 TRP A C 1
ATOM 1562 O O . TRP A 1 213 ? 10.337 3.552 -6.469 1.00 92.25 213 TRP A O 1
ATOM 1572 N N . LEU A 1 214 ? 9.683 5.037 -4.917 1.00 93.50 214 LEU A N 1
ATOM 1573 C CA . LEU A 1 214 ? 10.487 6.141 -5.453 1.00 93.50 214 LEU A CA 1
ATOM 1574 C C . LEU A 1 214 ? 11.986 5.839 -5.368 1.00 93.50 214 LEU A C 1
ATOM 1576 O O . LEU A 1 214 ? 12.719 6.102 -6.321 1.00 93.50 214 LEU A O 1
ATOM 1580 N N . TYR A 1 215 ? 12.436 5.277 -4.248 1.00 93.25 215 TYR A N 1
ATOM 1581 C CA . TYR A 1 215 ? 13.827 4.889 -4.044 1.00 93.25 215 TYR A CA 1
ATOM 1582 C C . TYR A 1 215 ? 14.261 3.772 -5.003 1.00 93.25 215 TYR A C 1
ATOM 1584 O O . TYR A 1 215 ? 15.270 3.917 -5.693 1.00 93.25 215 TYR A O 1
ATOM 1592 N N . ASP A 1 216 ? 13.473 2.703 -5.107 1.00 92.00 216 ASP A N 1
ATOM 1593 C CA . ASP A 1 216 ? 13.749 1.568 -5.988 1.00 92.00 216 ASP A CA 1
ATOM 1594 C C . ASP A 1 216 ? 13.741 2.004 -7.463 1.00 92.00 216 ASP A C 1
ATOM 1596 O O . ASP A 1 216 ? 14.676 1.717 -8.209 1.00 92.00 216 ASP A O 1
ATOM 1600 N N . THR A 1 217 ? 12.760 2.812 -7.876 1.00 92.25 217 THR A N 1
ATOM 1601 C CA . THR A 1 217 ? 12.701 3.364 -9.241 1.00 92.25 217 THR A CA 1
ATOM 1602 C C . THR A 1 217 ? 13.886 4.286 -9.535 1.00 92.25 217 THR A C 1
ATOM 1604 O O . THR A 1 217 ? 14.454 4.237 -10.627 1.00 92.25 217 THR A O 1
ATOM 1607 N N . ARG A 1 218 ? 14.317 5.098 -8.560 1.00 92.88 218 ARG A N 1
ATOM 1608 C CA . ARG A 1 218 ? 15.534 5.915 -8.669 1.00 92.88 218 ARG A CA 1
ATOM 1609 C C . ARG A 1 218 ? 16.764 5.050 -8.932 1.00 92.88 218 ARG A C 1
ATOM 1611 O O . ARG A 1 218 ? 17.558 5.420 -9.795 1.00 92.88 218 ARG A O 1
ATOM 1618 N N . LEU A 1 219 ? 16.929 3.935 -8.219 1.00 92.56 219 LEU A N 1
ATOM 1619 C CA . LEU A 1 219 ? 18.048 3.016 -8.442 1.00 92.56 219 LEU A CA 1
ATOM 1620 C C . LEU A 1 219 ? 18.005 2.418 -9.855 1.00 92.56 219 LEU A C 1
ATOM 1622 O O . LEU A 1 219 ? 19.018 2.442 -10.550 1.00 92.56 219 LEU A O 1
ATOM 1626 N N . LEU A 1 220 ? 16.829 1.988 -10.328 1.00 91.88 220 LEU A N 1
ATOM 1627 C CA . LEU A 1 220 ? 16.662 1.472 -11.695 1.00 91.88 220 LEU A CA 1
ATOM 1628 C C . LEU A 1 220 ? 17.009 2.511 -12.766 1.00 91.88 220 LEU A C 1
ATOM 1630 O O . LEU A 1 220 ? 17.665 2.188 -13.753 1.00 91.88 220 LEU A O 1
ATOM 1634 N N . MET A 1 221 ? 16.594 3.766 -12.578 1.00 91.75 221 MET A N 1
ATOM 1635 C CA . MET A 1 221 ? 16.917 4.855 -13.505 1.00 91.75 221 MET A CA 1
ATOM 1636 C C . MET A 1 221 ? 18.421 5.152 -13.534 1.00 91.75 221 MET A C 1
ATOM 1638 O O . MET A 1 221 ? 18.975 5.373 -14.610 1.00 91.75 221 MET A O 1
ATOM 1642 N N . GLN A 1 222 ? 19.084 5.150 -12.373 1.00 91.69 222 GLN A N 1
ATOM 1643 C CA . GLN A 1 222 ? 20.533 5.357 -12.268 1.00 91.69 222 GLN A CA 1
ATOM 1644 C C . GLN A 1 222 ? 21.306 4.235 -12.954 1.00 91.69 222 GLN A C 1
ATOM 1646 O O . GLN A 1 222 ? 22.224 4.498 -13.728 1.00 91.69 222 GLN A O 1
ATOM 1651 N N . GLU A 1 223 ? 20.889 2.997 -12.719 1.00 91.44 223 GLU A N 1
ATOM 1652 C CA . GLU A 1 223 ? 21.503 1.820 -13.315 1.00 91.44 223 GLU A CA 1
ATOM 1653 C C . GLU A 1 223 ? 21.302 1.783 -14.840 1.00 91.44 223 GLU A C 1
ATOM 1655 O O . GLU A 1 223 ? 22.246 1.546 -15.59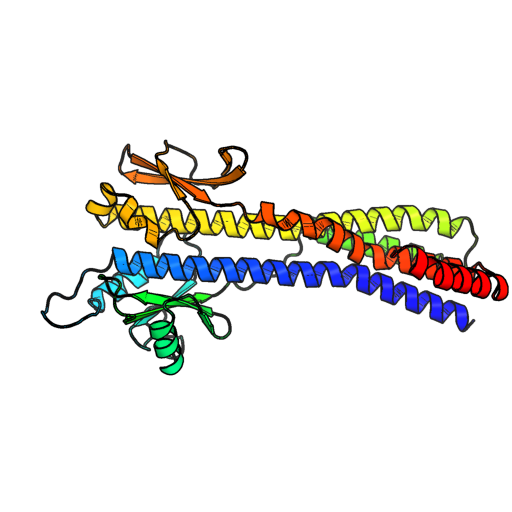8 1.00 91.44 223 GLU A O 1
ATOM 1660 N N . ALA A 1 224 ? 20.096 2.103 -15.322 1.00 88.62 224 ALA A N 1
ATOM 1661 C CA . ALA A 1 224 ? 19.818 2.216 -16.753 1.00 88.62 224 ALA A CA 1
ATOM 1662 C C . ALA A 1 224 ? 20.667 3.317 -17.412 1.00 88.62 224 ALA A C 1
ATOM 1664 O O . ALA A 1 224 ? 21.249 3.099 -18.476 1.00 88.62 224 ALA A O 1
ATOM 1665 N N . ALA A 1 225 ? 20.793 4.478 -16.765 1.00 88.38 225 ALA A N 1
ATOM 1666 C CA . ALA A 1 225 ? 21.611 5.589 -17.246 1.00 88.38 225 ALA A CA 1
ATOM 1667 C C . ALA A 1 225 ? 23.115 5.246 -17.259 1.00 88.38 225 ALA A C 1
ATOM 1669 O O . ALA A 1 225 ? 23.835 5.603 -18.197 1.00 88.38 225 ALA A O 1
ATOM 1670 N N . ALA A 1 226 ? 23.602 4.502 -16.263 1.00 87.38 226 ALA A N 1
ATOM 1671 C CA . ALA A 1 226 ? 24.984 4.031 -16.233 1.00 87.38 226 ALA A CA 1
ATOM 1672 C C . ALA A 1 226 ? 25.299 3.107 -17.422 1.00 87.38 226 ALA A C 1
ATOM 1674 O O . ALA A 1 226 ? 26.381 3.191 -18.005 1.00 87.38 226 ALA A O 1
ATOM 1675 N N . ARG A 1 227 ? 24.339 2.263 -17.821 1.00 85.06 227 ARG A N 1
ATOM 1676 C CA . ARG A 1 227 ? 24.519 1.265 -18.885 1.00 85.06 227 ARG A CA 1
ATOM 1677 C C . ARG A 1 227 ? 24.244 1.788 -20.294 1.00 85.06 227 ARG A C 1
ATOM 1679 O O . ARG A 1 227 ? 24.879 1.306 -21.227 1.00 85.06 227 ARG A O 1
ATOM 1686 N N . ILE A 1 228 ? 23.343 2.758 -20.456 1.00 82.94 228 ILE A N 1
ATOM 1687 C CA . ILE A 1 228 ? 22.900 3.245 -21.771 1.00 82.94 228 ILE A CA 1
ATOM 1688 C C . ILE A 1 228 ? 23.207 4.743 -21.924 1.00 82.94 228 ILE A C 1
ATOM 1690 O O . ILE A 1 228 ? 22.569 5.579 -21.274 1.00 82.94 228 ILE A O 1
ATOM 1694 N N . PRO A 1 229 ? 24.167 5.119 -22.789 1.00 77.75 229 PRO A N 1
ATOM 1695 C CA . PRO A 1 229 ? 24.497 6.516 -23.063 1.00 77.75 229 PRO A CA 1
ATOM 1696 C C . PRO A 1 229 ? 23.319 7.369 -23.554 1.00 77.75 229 PRO A C 1
ATOM 1698 O O . PRO A 1 229 ? 23.244 8.543 -23.201 1.00 77.75 229 PRO A O 1
ATOM 1701 N N . GLU A 1 230 ? 22.382 6.800 -24.313 1.00 76.75 230 GLU A N 1
ATOM 1702 C CA . GLU A 1 230 ? 21.226 7.500 -24.894 1.00 76.75 230 GLU A CA 1
ATOM 1703 C C . GLU A 1 230 ? 20.171 7.869 -23.838 1.00 76.75 230 GLU A C 1
ATOM 1705 O O . GLU A 1 230 ? 19.558 8.935 -23.886 1.00 76.75 230 GLU A O 1
ATOM 1710 N N . VAL A 1 231 ? 20.006 7.031 -22.813 1.00 76.69 231 VAL A N 1
ATOM 1711 C CA . VAL A 1 231 ? 19.193 7.346 -21.623 1.00 76.69 231 VAL A CA 1
ATOM 1712 C C . VAL A 1 231 ? 19.831 8.492 -20.826 1.00 76.69 231 VAL A C 1
ATOM 1714 O O . VAL A 1 231 ? 19.132 9.329 -20.250 1.00 76.69 231 VAL A O 1
ATOM 1717 N N . ARG A 1 232 ? 21.170 8.572 -20.897 1.00 75.31 232 ARG A N 1
ATOM 1718 C CA . ARG A 1 232 ? 22.032 9.724 -20.574 1.00 75.31 232 ARG A CA 1
ATOM 1719 C C . ARG A 1 232 ? 21.433 11.045 -21.022 1.00 75.31 232 ARG A C 1
ATOM 1721 O O . ARG A 1 232 ? 21.324 11.998 -20.251 1.00 75.31 232 ARG A O 1
ATOM 1728 N N . SER A 1 233 ? 21.134 11.089 -22.321 1.00 69.56 233 SER A N 1
ATOM 1729 C CA . SER A 1 233 ? 20.817 12.284 -23.098 1.00 69.56 233 SER A CA 1
ATOM 1730 C C . SER A 1 233 ? 19.319 12.578 -23.191 1.00 69.56 233 SER A C 1
ATOM 1732 O O . SER A 1 233 ? 18.955 13.757 -23.207 1.00 69.56 233 SER A O 1
ATOM 1734 N N . ALA A 1 234 ? 18.461 11.554 -23.161 1.00 71.88 234 ALA A N 1
ATOM 1735 C CA . ALA A 1 234 ? 17.013 11.667 -23.335 1.00 71.88 234 ALA A CA 1
ATOM 1736 C C . ALA A 1 234 ? 16.223 10.950 -22.211 1.00 71.88 234 ALA A C 1
ATOM 1738 O O . ALA A 1 234 ? 15.834 9.790 -22.361 1.00 71.88 234 ALA A O 1
ATOM 1739 N N . PRO A 1 235 ? 15.888 11.641 -21.100 1.00 70.62 235 PRO A N 1
ATOM 1740 C CA . PRO A 1 235 ? 15.144 11.045 -19.984 1.00 70.62 235 PRO A CA 1
ATOM 1741 C C . PRO A 1 235 ? 13.710 10.626 -20.349 1.00 70.62 235 PRO A C 1
ATOM 1743 O O . PRO A 1 235 ? 13.095 9.863 -19.610 1.00 70.62 235 PRO A O 1
ATOM 1746 N N . ALA A 1 236 ? 13.186 11.060 -21.502 1.00 72.31 236 ALA A N 1
ATOM 1747 C CA . ALA A 1 236 ? 11.906 10.594 -22.035 1.00 72.31 236 ALA A CA 1
ATOM 1748 C C . ALA A 1 236 ? 11.867 9.065 -22.234 1.00 72.31 236 ALA A C 1
ATOM 1750 O O . ALA A 1 236 ? 10.815 8.452 -22.048 1.00 72.31 236 ALA A O 1
ATOM 1751 N N . GLY A 1 237 ? 13.016 8.434 -22.516 1.00 71.94 237 GLY A N 1
ATOM 1752 C CA . GLY A 1 237 ? 13.138 6.975 -22.620 1.00 71.94 237 GLY A CA 1
ATOM 1753 C C . GLY A 1 237 ? 12.912 6.226 -21.301 1.00 71.94 237 GLY A C 1
ATOM 1754 O O . GLY A 1 237 ? 12.704 5.019 -21.315 1.00 71.94 237 GLY A O 1
ATOM 1755 N N . LEU A 1 238 ? 12.902 6.930 -20.162 1.00 82.19 238 LEU A N 1
ATOM 1756 C CA . LEU A 1 238 ? 12.625 6.359 -18.840 1.00 82.19 238 LEU A CA 1
ATOM 1757 C C . LEU A 1 238 ? 11.142 6.441 -18.457 1.00 82.19 238 LEU A C 1
ATOM 1759 O O . LEU A 1 238 ? 10.752 5.926 -17.421 1.00 82.19 238 LEU A O 1
ATOM 1763 N N . THR A 1 239 ? 10.275 7.063 -19.255 1.00 82.88 239 THR A N 1
ATOM 1764 C CA . THR A 1 239 ? 8.853 7.238 -18.888 1.00 82.88 239 THR A CA 1
ATOM 1765 C C . THR A 1 239 ? 8.113 5.915 -18.662 1.00 82.88 239 THR A C 1
ATOM 1767 O O . THR A 1 239 ? 7.232 5.834 -17.806 1.00 82.88 239 THR A O 1
ATOM 1770 N N . THR A 1 240 ? 8.509 4.849 -19.361 1.00 81.38 240 THR A N 1
ATOM 1771 C CA . THR A 1 240 ? 7.947 3.499 -19.198 1.00 81.38 240 THR A CA 1
ATOM 1772 C C . THR A 1 240 ? 8.290 2.865 -17.849 1.00 81.38 240 THR A C 1
ATOM 1774 O O . THR A 1 240 ? 7.473 2.103 -17.328 1.00 81.38 240 THR A O 1
ATOM 1777 N N . LEU A 1 241 ? 9.445 3.215 -17.266 1.00 83.38 241 LEU A N 1
ATOM 1778 C CA . LEU A 1 241 ? 9.874 2.816 -15.920 1.00 83.38 241 LEU A CA 1
ATOM 1779 C C . LEU A 1 241 ? 9.030 3.463 -14.829 1.00 83.38 241 LEU A C 1
ATOM 1781 O O . LEU A 1 241 ? 8.811 2.863 -13.780 1.00 83.38 241 LEU A O 1
ATOM 1785 N N . VAL A 1 242 ? 8.549 4.681 -15.078 1.00 85.44 242 VAL A N 1
ATOM 1786 C CA . VAL A 1 242 ? 7.975 5.532 -14.037 1.00 85.44 242 VAL A CA 1
ATOM 1787 C C . VAL A 1 242 ? 6.472 5.766 -14.211 1.00 85.44 242 VAL A C 1
ATOM 1789 O O . VAL A 1 242 ? 5.960 6.864 -13.987 1.00 85.44 242 VAL A O 1
ATOM 1792 N N . ARG A 1 243 ? 5.723 4.728 -14.607 1.00 82.31 243 ARG A N 1
ATOM 1793 C CA . ARG A 1 243 ? 4.264 4.843 -14.778 1.00 82.31 243 ARG A CA 1
ATOM 1794 C C . ARG A 1 243 ? 3.595 5.356 -13.499 1.00 82.31 243 ARG A C 1
ATOM 1796 O O . ARG A 1 243 ? 3.695 4.741 -12.440 1.00 82.31 243 ARG A O 1
ATOM 1803 N N . GLY A 1 244 ? 2.853 6.456 -13.625 1.00 81.19 244 GLY A N 1
ATOM 1804 C CA . GLY A 1 244 ? 2.166 7.100 -12.501 1.00 81.19 244 GLY A CA 1
ATOM 1805 C C . GLY A 1 244 ? 3.012 8.122 -11.734 1.00 81.19 244 GLY A C 1
ATOM 1806 O O . GLY A 1 244 ? 2.558 8.622 -10.704 1.00 81.19 244 GLY A O 1
ATOM 1807 N N . ALA A 1 245 ? 4.204 8.453 -12.233 1.00 87.62 245 ALA A N 1
ATOM 1808 C CA . ALA A 1 245 ? 5.002 9.584 -11.783 1.00 87.62 245 ALA A CA 1
ATOM 1809 C C . ALA A 1 245 ? 5.496 10.427 -12.965 1.00 87.62 245 ALA A C 1
ATOM 1811 O O . ALA A 1 245 ? 5.430 10.040 -14.129 1.00 87.62 245 ALA A O 1
ATOM 1812 N N . GLU A 1 246 ? 5.942 11.628 -12.634 1.00 90.12 246 GLU A N 1
ATOM 1813 C CA . GLU A 1 246 ? 6.400 12.652 -13.558 1.00 90.12 246 GLU A CA 1
ATOM 1814 C C . GLU A 1 246 ? 7.919 12.793 -13.414 1.00 90.12 246 GLU A C 1
ATOM 1816 O O . GLU A 1 246 ? 8.437 12.860 -12.297 1.00 90.12 246 GLU A O 1
ATOM 1821 N N . ILE A 1 247 ? 8.630 12.847 -14.541 1.00 89.69 247 ILE A N 1
ATOM 1822 C CA . ILE A 1 247 ? 10.062 13.156 -14.580 1.00 89.69 247 ILE A CA 1
ATOM 1823 C C . ILE A 1 247 ? 10.187 14.630 -14.951 1.00 89.69 247 ILE A C 1
ATOM 1825 O O . ILE A 1 247 ? 9.777 15.035 -16.037 1.00 89.69 247 ILE A O 1
ATOM 1829 N N . VAL A 1 248 ? 10.750 15.430 -14.053 1.00 90.00 248 VAL A N 1
ATOM 1830 C CA . VAL A 1 248 ? 10.919 16.876 -14.239 1.00 90.00 248 VAL A CA 1
ATOM 1831 C C . VAL A 1 248 ? 12.411 17.208 -14.162 1.00 90.00 248 VAL A C 1
ATOM 1833 O O . VAL A 1 248 ? 13.135 16.539 -13.423 1.00 90.00 248 VAL A O 1
ATOM 1836 N N . PRO A 1 249 ? 12.918 18.211 -14.901 1.00 88.19 249 PRO A N 1
ATOM 1837 C CA . PRO A 1 249 ? 14.257 18.737 -14.649 1.00 88.19 249 PRO A CA 1
ATOM 1838 C C . PRO A 1 249 ? 14.409 19.122 -13.173 1.00 88.19 249 PRO A C 1
ATOM 1840 O O . PRO A 1 249 ? 13.503 19.722 -12.592 1.00 88.19 249 PRO A O 1
ATOM 1843 N N . GLY A 1 250 ? 15.527 18.746 -12.561 1.00 85.81 250 GLY A N 1
ATOM 1844 C CA . GLY A 1 250 ? 15.778 19.003 -11.148 1.00 85.81 250 GLY A CA 1
ATOM 1845 C C . GLY A 1 250 ? 17.258 19.213 -10.875 1.00 85.81 250 GLY A C 1
ATOM 1846 O O . GLY A 1 250 ? 18.093 18.943 -11.736 1.00 85.81 250 GLY A O 1
ATOM 1847 N N . ASP A 1 251 ? 17.556 19.670 -9.666 1.00 86.44 251 ASP A N 1
ATOM 1848 C CA . ASP A 1 251 ? 18.916 19.904 -9.188 1.00 86.44 251 ASP A CA 1
ATOM 1849 C C . ASP A 1 251 ? 19.418 18.739 -8.327 1.00 86.44 251 ASP A C 1
ATOM 1851 O O . ASP A 1 251 ? 18.715 17.748 -8.086 1.00 86.44 251 ASP A O 1
ATOM 1855 N N . SER A 1 252 ? 20.660 18.850 -7.852 1.00 87.00 252 SER A N 1
ATOM 1856 C CA . SER A 1 252 ? 21.164 17.945 -6.827 1.00 87.00 252 SER A CA 1
ATOM 1857 C C . SER A 1 252 ? 20.257 17.984 -5.598 1.00 87.00 252 SER A C 1
ATOM 1859 O O . SER A 1 252 ? 19.851 19.037 -5.111 1.00 87.00 252 SER A O 1
ATOM 1861 N N . GLY A 1 253 ? 19.936 16.804 -5.084 1.00 86.38 253 GLY A N 1
ATOM 1862 C CA . GLY A 1 253 ? 19.023 16.668 -3.964 1.00 86.38 253 GLY A CA 1
ATOM 1863 C C . GLY A 1 253 ? 19.278 15.395 -3.172 1.00 86.38 253 GLY A C 1
ATOM 1864 O O . GLY A 1 253 ? 20.118 14.570 -3.556 1.00 86.38 253 GLY A O 1
ATOM 1865 N N . PRO A 1 254 ? 18.568 15.231 -2.048 1.00 88.19 254 PRO A N 1
ATOM 1866 C CA . PRO A 1 254 ? 18.732 14.070 -1.195 1.00 88.19 254 PRO A CA 1
ATOM 1867 C C . PRO A 1 254 ? 18.326 12.783 -1.925 1.00 88.19 254 PRO A C 1
ATOM 1869 O O . PRO A 1 254 ? 17.455 12.764 -2.796 1.00 88.19 254 PRO A O 1
ATOM 1872 N N . ALA A 1 255 ? 18.969 11.683 -1.533 1.00 85.25 255 ALA A N 1
ATOM 1873 C CA . ALA A 1 255 ? 18.625 10.344 -2.007 1.00 85.25 255 ALA A CA 1
ATOM 1874 C C . ALA A 1 255 ? 17.309 9.819 -1.405 1.00 85.25 255 ALA A C 1
ATOM 1876 O O . ALA A 1 255 ? 16.694 8.922 -1.977 1.00 85.25 255 ALA A O 1
ATOM 1877 N N . ALA A 1 256 ? 16.907 10.361 -0.253 1.00 89.38 256 ALA A N 1
ATOM 1878 C CA . ALA A 1 256 ? 15.650 10.047 0.409 1.00 89.38 256 ALA A CA 1
ATOM 1879 C C . ALA A 1 256 ? 14.495 10.835 -0.216 1.00 89.38 256 ALA A C 1
ATOM 1881 O O . ALA A 1 256 ? 14.677 11.979 -0.638 1.00 89.38 256 ALA A O 1
ATOM 1882 N N . ALA A 1 257 ? 13.308 10.232 -0.242 1.00 92.00 257 ALA A N 1
ATOM 1883 C CA . ALA A 1 257 ? 12.108 10.901 -0.716 1.00 92.00 257 ALA A CA 1
ATOM 1884 C C . ALA A 1 257 ? 11.700 12.040 0.235 1.00 92.00 257 ALA A C 1
ATOM 1886 O O . ALA A 1 257 ? 11.702 11.889 1.459 1.00 92.00 257 ALA A O 1
ATOM 1887 N N . TRP A 1 258 ? 11.313 13.183 -0.326 1.00 92.75 258 TRP A N 1
ATOM 1888 C CA . TRP A 1 258 ? 10.785 14.322 0.424 1.00 92.75 258 TRP A CA 1
ATOM 1889 C C . TRP A 1 258 ? 9.401 14.716 -0.081 1.00 92.75 258 TRP A C 1
ATOM 1891 O O . TRP A 1 258 ? 8.981 14.360 -1.181 1.00 92.75 258 TRP A O 1
ATOM 1901 N N . ARG A 1 259 ? 8.664 15.456 0.749 1.00 93.06 259 ARG A N 1
ATOM 1902 C CA . ARG A 1 259 ? 7.320 15.936 0.422 1.00 93.06 259 ARG A CA 1
ATOM 1903 C C . ARG A 1 259 ? 7.401 17.417 0.078 1.00 93.06 259 ARG A C 1
ATOM 1905 O O . ARG A 1 259 ? 8.048 18.181 0.790 1.00 93.06 259 ARG A O 1
ATOM 1912 N N . ARG A 1 260 ? 6.743 17.833 -1.003 1.00 88.81 260 ARG A N 1
ATOM 1913 C CA . ARG A 1 260 ? 6.633 19.242 -1.408 1.00 88.81 260 ARG A CA 1
ATOM 1914 C C . ARG A 1 260 ? 5.263 19.543 -1.999 1.00 88.81 260 ARG A C 1
ATOM 1916 O O . ARG A 1 260 ? 4.627 18.666 -2.576 1.00 88.81 260 ARG A O 1
ATOM 1923 N N . ALA A 1 261 ? 4.832 20.796 -1.922 1.00 86.00 261 ALA A N 1
ATOM 1924 C CA . ALA A 1 261 ? 3.735 21.273 -2.753 1.00 86.00 261 ALA A CA 1
ATOM 1925 C C . ALA A 1 261 ? 4.281 21.660 -4.138 1.00 86.00 261 ALA A C 1
ATOM 1927 O O . ALA A 1 261 ? 5.307 22.338 -4.255 1.00 86.00 261 ALA A O 1
ATOM 1928 N N . ALA A 1 262 ? 3.609 21.219 -5.196 1.00 80.25 262 ALA A N 1
ATOM 1929 C CA . ALA A 1 262 ? 3.855 21.671 -6.561 1.00 80.25 262 ALA A CA 1
ATOM 1930 C C . ALA A 1 262 ? 2.510 22.070 -7.170 1.00 80.25 262 ALA A C 1
ATOM 1932 O O . ALA A 1 262 ? 1.599 21.246 -7.225 1.00 80.25 262 ALA A O 1
ATOM 1933 N N . ALA A 1 263 ? 2.370 23.343 -7.557 1.00 80.88 263 ALA A N 1
ATOM 1934 C CA . ALA A 1 263 ? 1.104 23.918 -8.026 1.00 80.88 263 ALA A CA 1
ATOM 1935 C C . ALA A 1 263 ? -0.083 23.654 -7.067 1.00 80.88 263 ALA A C 1
ATOM 1937 O O . ALA A 1 263 ? -1.174 23.290 -7.492 1.00 80.88 263 ALA A O 1
ATOM 1938 N N . GLY A 1 264 ? 0.148 23.763 -5.752 1.00 81.19 264 GLY A N 1
ATOM 1939 C CA . GLY A 1 264 ? -0.874 23.520 -4.722 1.00 81.19 264 GLY A CA 1
ATOM 1940 C C . GLY A 1 264 ? -1.211 22.044 -4.464 1.00 81.19 264 GLY A C 1
ATOM 1941 O O . GLY A 1 264 ? -1.958 21.748 -3.536 1.00 81.19 264 GLY A O 1
ATOM 1942 N N . VAL A 1 265 ? -0.636 21.105 -5.222 1.00 85.94 265 VAL A N 1
ATOM 1943 C CA . VAL A 1 265 ? -0.858 19.664 -5.042 1.00 85.94 265 VAL A CA 1
ATOM 1944 C C . VAL A 1 265 ? 0.293 19.061 -4.232 1.00 85.94 265 VAL A C 1
ATOM 1946 O O . VAL A 1 265 ? 1.459 19.290 -4.575 1.00 85.94 265 VAL A O 1
ATOM 1949 N N . PRO A 1 266 ? 0.019 18.275 -3.173 1.00 89.06 266 PRO A N 1
ATOM 1950 C CA . PRO A 1 266 ? 1.067 17.573 -2.444 1.00 89.06 266 PRO A CA 1
ATOM 1951 C C . PRO A 1 266 ? 1.713 16.515 -3.346 1.00 89.06 266 PRO A C 1
ATOM 1953 O O . PRO A 1 266 ? 1.022 15.704 -3.966 1.00 89.06 266 PRO A O 1
ATOM 1956 N N . ARG A 1 267 ? 3.044 16.522 -3.417 1.00 92.38 267 ARG A N 1
ATOM 1957 C CA . ARG A 1 267 ? 3.872 15.594 -4.193 1.00 92.38 267 ARG A CA 1
ATOM 1958 C C . ARG A 1 267 ? 4.945 14.978 -3.297 1.00 92.38 267 ARG A C 1
ATOM 1960 O O . ARG A 1 267 ? 5.525 15.666 -2.458 1.00 92.38 267 ARG A O 1
ATOM 1967 N N . ALA A 1 268 ? 5.206 13.694 -3.498 1.00 94.00 268 ALA A N 1
ATOM 1968 C CA . ALA A 1 268 ? 6.421 13.039 -3.032 1.00 94.00 268 ALA A CA 1
ATOM 1969 C C . ALA A 1 268 ? 7.454 13.109 -4.160 1.00 94.00 268 ALA A C 1
ATOM 1971 O 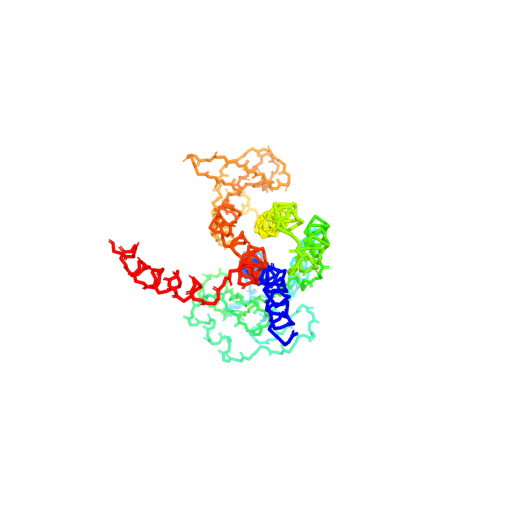O . ALA A 1 268 ? 7.098 12.906 -5.323 1.00 94.00 268 ALA A O 1
ATOM 1972 N N . ALA A 1 269 ? 8.696 13.438 -3.833 1.00 93.31 269 ALA A N 1
ATOM 1973 C CA . ALA A 1 269 ? 9.753 13.662 -4.804 1.00 93.31 269 ALA A CA 1
ATOM 1974 C C . ALA A 1 269 ? 11.061 12.993 -4.379 1.00 93.31 269 ALA A C 1
ATOM 1976 O O . ALA A 1 269 ? 11.344 12.898 -3.186 1.00 93.31 269 ALA A O 1
ATOM 1977 N N . VAL A 1 270 ? 11.860 12.550 -5.351 1.00 94.56 270 VAL A N 1
ATOM 1978 C CA . VAL A 1 270 ? 13.233 12.083 -5.123 1.00 94.56 270 VAL A CA 1
ATOM 1979 C C . VAL A 1 270 ? 14.167 12.563 -6.239 1.00 94.56 270 VAL A C 1
ATOM 1981 O O . VAL A 1 270 ? 13.772 12.637 -7.404 1.00 94.56 270 VAL A O 1
ATOM 1984 N N . ALA A 1 271 ? 15.414 12.893 -5.895 1.00 94.06 271 ALA A N 1
ATOM 1985 C CA . ALA A 1 271 ? 16.420 13.350 -6.848 1.00 94.06 271 ALA A CA 1
ATOM 1986 C C . ALA A 1 271 ? 17.149 12.156 -7.476 1.00 94.06 271 ALA A C 1
ATOM 1988 O O . ALA A 1 271 ? 17.719 11.303 -6.784 1.00 94.06 271 ALA A O 1
ATOM 1989 N N . VAL A 1 272 ? 17.181 12.113 -8.805 1.00 92.88 272 VAL A N 1
ATOM 1990 C CA . VAL A 1 272 ? 17.819 11.056 -9.590 1.00 92.88 272 VAL A CA 1
ATOM 1991 C C . VAL A 1 272 ? 18.978 11.652 -10.380 1.00 92.88 272 VAL A C 1
ATOM 1993 O O . VAL A 1 272 ? 18.794 12.507 -11.243 1.00 92.88 272 VAL A O 1
ATOM 1996 N N . ARG A 1 273 ? 20.194 11.186 -10.094 1.00 91.25 273 ARG A N 1
ATOM 1997 C CA . ARG A 1 273 ? 21.394 11.550 -10.848 1.00 91.25 273 ARG A CA 1
ATOM 1998 C C . ARG A 1 273 ? 21.531 10.658 -12.077 1.00 91.25 273 ARG A C 1
ATOM 2000 O O . ARG A 1 273 ? 21.792 9.473 -11.927 1.00 91.25 273 ARG A O 1
ATOM 2007 N N . LEU A 1 274 ? 21.399 11.214 -13.277 1.00 89.06 274 LEU A N 1
ATOM 2008 C CA . LEU A 1 274 ? 21.564 10.452 -14.524 1.00 89.06 274 LEU A CA 1
ATOM 2009 C C . LEU A 1 274 ? 23.015 10.467 -15.025 1.00 89.06 274 LEU A C 1
ATOM 2011 O O . LEU A 1 274 ? 23.477 9.510 -15.635 1.00 89.06 274 LEU A O 1
ATOM 2015 N N . ALA A 1 275 ? 23.742 11.554 -14.766 1.00 85.25 275 ALA A N 1
ATOM 2016 C CA . ALA A 1 275 ? 25.156 11.713 -15.105 1.00 85.25 275 ALA A CA 1
ATOM 2017 C C . ALA A 1 275 ? 25.811 12.737 -14.154 1.00 85.25 275 ALA A C 1
ATOM 2019 O O . ALA A 1 275 ? 25.110 13.405 -13.384 1.00 85.25 275 ALA A O 1
ATOM 2020 N N . PRO A 1 276 ? 27.147 12.900 -14.152 1.00 84.00 276 PRO A N 1
ATOM 2021 C CA . PRO A 1 276 ? 27.774 14.056 -13.513 1.00 84.00 276 PRO A CA 1
ATOM 2022 C C . PRO A 1 276 ? 27.142 15.366 -14.010 1.00 84.00 276 PRO A C 1
ATOM 2024 O O . PRO A 1 276 ? 27.010 15.567 -15.211 1.00 84.00 276 PRO A O 1
ATOM 2027 N N . GLY A 1 277 ? 26.687 16.215 -13.083 1.00 83.94 277 GLY A N 1
ATOM 2028 C CA . GLY A 1 277 ? 26.020 17.484 -13.404 1.00 83.94 277 GLY A CA 1
ATOM 2029 C C . GLY A 1 277 ? 24.595 17.370 -13.961 1.00 83.94 277 GLY A C 1
ATOM 2030 O O . GLY A 1 277 ? 23.981 18.397 -14.220 1.00 83.94 277 GLY A O 1
ATOM 2031 N N . ARG A 1 278 ? 24.039 16.159 -14.122 1.00 88.19 278 ARG A N 1
ATOM 2032 C CA . ARG A 1 278 ? 22.701 15.960 -14.692 1.00 88.19 278 ARG A CA 1
ATOM 2033 C C . ARG A 1 278 ? 21.765 15.265 -13.716 1.00 88.19 278 ARG A C 1
ATOM 2035 O O . ARG A 1 278 ? 21.930 14.078 -13.414 1.00 88.19 278 ARG A O 1
ATOM 2042 N N . TRP A 1 279 ? 20.750 16.005 -13.295 1.00 91.88 279 TRP A N 1
ATOM 2043 C CA . TRP A 1 279 ? 19.762 15.572 -12.322 1.00 91.88 279 TRP A CA 1
ATOM 2044 C C . TRP A 1 279 ? 18.352 15.695 -12.891 1.00 91.88 279 TRP A C 1
ATOM 2046 O O . TRP A 1 279 ? 18.063 16.536 -13.743 1.00 91.88 279 TRP A O 1
ATOM 2056 N N . VAL A 1 280 ? 17.480 14.804 -12.438 1.00 92.50 280 VAL A N 1
ATOM 2057 C CA . VAL A 1 280 ? 16.039 14.883 -12.661 1.00 92.50 280 VAL A CA 1
ATOM 2058 C C . VAL A 1 280 ? 15.327 14.651 -11.338 1.00 92.50 280 VAL A C 1
ATOM 2060 O O . VAL A 1 280 ? 15.803 13.907 -10.480 1.00 92.50 280 VAL A O 1
ATOM 2063 N N . GLU A 1 281 ? 14.183 15.295 -11.168 1.00 93.00 281 GLU A N 1
ATOM 2064 C CA . GLU A 1 281 ? 13.291 15.085 -10.041 1.00 93.00 281 GLU A CA 1
ATOM 2065 C C . GLU A 1 281 ? 12.186 14.118 -10.457 1.00 93.00 281 GLU A C 1
ATOM 2067 O O . GLU A 1 281 ? 11.449 14.356 -11.418 1.00 93.00 281 GLU A O 1
ATOM 2072 N N . LEU A 1 282 ? 12.073 13.023 -9.714 1.00 92.81 282 LEU A N 1
ATOM 2073 C CA . LEU A 1 282 ? 11.012 12.049 -9.877 1.00 92.81 282 LEU A CA 1
ATOM 2074 C C . LEU A 1 282 ? 9.869 12.388 -8.931 1.00 92.81 282 LEU A C 1
ATOM 2076 O O . LEU A 1 282 ? 10.064 12.339 -7.718 1.00 92.81 282 LEU A O 1
ATOM 2080 N N . ARG A 1 283 ? 8.690 12.724 -9.462 1.00 92.31 283 ARG A N 1
ATOM 2081 C CA . ARG A 1 283 ? 7.546 13.196 -8.672 1.00 92.31 283 ARG A CA 1
ATOM 2082 C C . ARG A 1 283 ? 6.357 12.262 -8.766 1.00 92.31 283 ARG A C 1
ATOM 2084 O O . ARG A 1 283 ? 5.892 11.938 -9.850 1.00 92.31 283 ARG A O 1
ATOM 2091 N N . ALA A 1 284 ? 5.773 11.941 -7.624 1.00 92.69 284 ALA A N 1
ATOM 2092 C CA . ALA A 1 284 ? 4.574 11.130 -7.522 1.00 92.69 284 ALA A CA 1
ATOM 2093 C C . ALA A 1 284 ? 3.527 11.772 -6.618 1.00 92.69 284 ALA A C 1
ATOM 2095 O O . ALA A 1 284 ? 3.824 12.635 -5.789 1.00 92.69 284 ALA A O 1
ATOM 2096 N N . ARG A 1 285 ? 2.277 11.321 -6.747 1.00 91.62 285 ARG A N 1
ATOM 2097 C CA . ARG A 1 285 ? 1.260 11.618 -5.738 1.00 91.62 285 ARG A CA 1
ATOM 2098 C C . ARG A 1 285 ? 1.575 10.812 -4.462 1.00 91.62 285 ARG A C 1
ATOM 2100 O O . ARG A 1 285 ? 1.694 9.592 -4.567 1.00 91.62 285 ARG A O 1
ATOM 2107 N N . PRO A 1 286 ? 1.677 11.453 -3.285 1.00 91.12 286 PRO A N 1
ATOM 2108 C CA . PRO A 1 286 ? 1.932 10.766 -2.025 1.00 91.12 286 PRO A CA 1
ATOM 2109 C C . PRO A 1 286 ? 0.751 9.861 -1.673 1.00 91.12 286 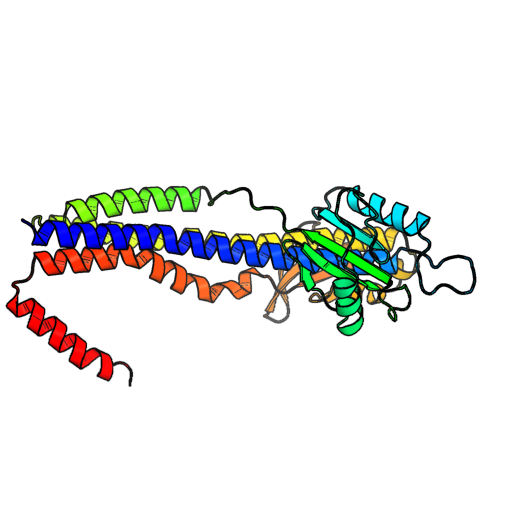PRO A C 1
ATOM 2111 O O . PRO A 1 286 ? -0.403 10.307 -1.700 1.00 91.12 286 PRO A O 1
ATOM 2114 N N . GLY A 1 287 ? 1.025 8.596 -1.347 1.00 87.44 287 GLY A N 1
ATOM 2115 C CA . GLY A 1 287 ? -0.005 7.628 -0.965 1.00 87.44 287 GLY A CA 1
ATOM 2116 C C . GLY A 1 287 ? -0.784 8.071 0.276 1.00 87.44 287 GLY A C 1
ATOM 2117 O O . GLY A 1 287 ? -2.006 7.927 0.338 1.00 87.44 287 GLY A O 1
ATOM 2118 N N . GLU A 1 288 ? -0.104 8.719 1.222 1.00 91.62 288 GLU A N 1
ATOM 2119 C CA . GLU A 1 288 ? -0.676 9.248 2.458 1.00 91.62 288 GLU A CA 1
ATOM 2120 C C . GLU A 1 288 ? -1.717 10.359 2.238 1.00 91.62 288 GLU A C 1
ATOM 2122 O O . GLU A 1 288 ? -2.565 10.590 3.101 1.00 91.62 288 GLU A O 1
ATOM 2127 N N . ALA A 1 289 ? -1.720 11.042 1.087 1.00 87.38 289 ALA A N 1
ATOM 2128 C CA . ALA A 1 289 ? -2.754 12.035 0.783 1.00 87.38 289 ALA A CA 1
ATOM 2129 C C . ALA A 1 289 ? -4.123 11.391 0.508 1.00 87.38 289 ALA A C 1
ATOM 2131 O O . ALA A 1 289 ? -5.151 12.042 0.675 1.00 87.38 289 ALA A O 1
ATOM 2132 N N . GLY A 1 290 ? -4.152 10.115 0.112 1.00 86.06 290 GLY A N 1
ATOM 2133 C CA . GLY A 1 290 ? -5.387 9.362 -0.114 1.00 86.06 290 GLY A CA 1
ATOM 2134 C C . GLY A 1 290 ? -6.024 8.800 1.158 1.00 86.06 290 GLY A C 1
ATOM 2135 O O . GLY A 1 290 ? -7.103 8.221 1.077 1.00 86.06 290 GLY A O 1
ATOM 2136 N N . THR A 1 291 ? -5.390 8.945 2.329 1.00 89.81 291 THR A N 1
ATOM 2137 C CA . THR A 1 291 ? -5.830 8.232 3.538 1.00 89.81 291 THR A CA 1
ATOM 2138 C C . THR A 1 291 ? -6.792 9.008 4.426 1.00 89.81 291 THR A C 1
ATOM 2140 O O . THR A 1 291 ? -7.332 8.419 5.353 1.00 89.81 291 THR A O 1
ATOM 2143 N N . ALA A 1 292 ? -7.056 10.291 4.156 1.00 87.19 292 ALA A N 1
ATOM 2144 C CA . ALA A 1 292 ? -7.822 11.165 5.054 1.00 87.19 292 ALA A CA 1
ATOM 2145 C C . ALA A 1 292 ? -9.192 10.589 5.474 1.00 87.19 292 ALA A C 1
ATOM 2147 O O . ALA A 1 292 ? -9.573 10.701 6.637 1.00 87.19 292 ALA A O 1
ATOM 2148 N N . GLY A 1 293 ? -9.890 9.903 4.561 1.00 90.50 293 GLY A N 1
ATOM 2149 C CA . GLY A 1 293 ? -11.180 9.264 4.846 1.00 90.50 293 GLY A CA 1
ATOM 2150 C C . GLY A 1 293 ? -11.124 8.118 5.865 1.00 90.50 293 GLY A C 1
ATOM 2151 O O . GLY A 1 293 ? -12.154 7.762 6.429 1.00 90.50 293 GLY A O 1
ATOM 2152 N N . TRP A 1 294 ? -9.946 7.557 6.158 1.00 92.31 294 TRP A N 1
ATOM 2153 C CA . TRP A 1 294 ? -9.802 6.462 7.121 1.00 92.31 294 TRP A CA 1
ATOM 2154 C C . TRP A 1 294 ? -9.844 6.913 8.578 1.00 92.31 294 TRP A C 1
ATOM 2156 O O . TRP A 1 294 ? -10.228 6.118 9.430 1.00 92.31 294 TRP A O 1
ATOM 2166 N N . LEU A 1 295 ? -9.487 8.164 8.884 1.00 93.56 295 LEU A N 1
ATOM 2167 C CA . LEU A 1 295 ? -9.510 8.668 10.258 1.00 93.56 295 LEU A CA 1
ATOM 2168 C C . LEU A 1 295 ? -10.904 8.542 10.908 1.00 93.56 295 LEU A C 1
ATOM 2170 O O . LEU A 1 295 ? -10.998 7.899 11.956 1.00 93.56 295 LEU A O 1
ATOM 2174 N N . PRO A 1 296 ? -11.997 9.066 10.313 1.00 95.62 296 PRO A N 1
ATOM 2175 C CA . PRO A 1 296 ? -13.326 8.914 10.902 1.00 95.62 296 PRO A CA 1
ATOM 2176 C C . PRO A 1 296 ? -13.773 7.448 10.980 1.00 95.62 296 PRO A C 1
ATOM 2178 O O . PRO A 1 296 ? -14.460 7.076 11.930 1.00 95.62 296 PRO A O 1
ATOM 2181 N N . VAL A 1 297 ? -13.347 6.592 10.042 1.00 95.25 297 VAL A N 1
ATOM 2182 C CA . VAL A 1 297 ? -13.643 5.149 10.076 1.00 95.25 297 VAL A CA 1
ATOM 2183 C C . VAL A 1 297 ? -12.977 4.485 11.283 1.00 95.25 297 VAL A C 1
ATOM 2185 O O . VAL A 1 297 ? -13.649 3.796 12.047 1.00 95.25 297 VAL A O 1
ATOM 2188 N N . MET A 1 298 ? -11.681 4.726 11.502 1.00 94.81 298 MET A N 1
ATOM 2189 C CA . MET A 1 298 ? -10.940 4.145 12.628 1.00 94.81 298 MET A CA 1
ATOM 2190 C C . MET A 1 298 ? -11.464 4.644 13.974 1.00 94.81 298 MET A C 1
ATOM 2192 O O . MET A 1 298 ? -11.612 3.850 14.901 1.00 94.81 298 MET A O 1
ATOM 2196 N N . LEU A 1 299 ? -11.810 5.931 14.068 1.00 95.19 299 LEU A N 1
ATOM 2197 C CA . LEU A 1 299 ? -12.441 6.500 15.259 1.00 95.19 299 LEU A CA 1
ATOM 2198 C C . LEU A 1 299 ? -13.806 5.859 15.540 1.00 95.19 299 LEU A C 1
ATOM 2200 O O . LEU A 1 299 ? -14.079 5.482 16.676 1.00 95.19 299 LEU A O 1
ATOM 2204 N N . SER A 1 300 ? -14.637 5.682 14.509 1.00 94.19 300 SER A N 1
ATOM 2205 C CA . SER A 1 300 ? -15.966 5.070 14.648 1.00 94.19 300 SER A CA 1
ATOM 2206 C C . SER A 1 300 ? -15.877 3.617 15.112 1.00 94.19 300 SER A C 1
ATOM 2208 O O . SER A 1 300 ? -16.618 3.200 15.999 1.00 94.19 300 SER A O 1
ATOM 2210 N N . LEU A 1 301 ? -14.935 2.853 14.552 1.00 94.44 301 LEU A N 1
ATOM 2211 C CA . LEU A 1 301 ? -14.692 1.471 14.960 1.00 94.44 301 LEU A CA 1
ATOM 2212 C C . LEU A 1 301 ? -14.164 1.392 16.397 1.00 94.44 301 LEU A C 1
ATOM 2214 O O . LEU A 1 301 ? -14.678 0.603 17.185 1.00 94.44 301 LEU A O 1
ATOM 2218 N N . ALA A 1 302 ? -13.199 2.236 16.769 1.00 93.62 302 ALA A N 1
ATOM 2219 C CA . ALA A 1 302 ? -12.673 2.272 18.133 1.00 93.62 302 ALA A CA 1
ATOM 2220 C C . ALA A 1 302 ? -13.741 2.693 19.163 1.00 93.62 302 ALA A C 1
ATOM 2222 O O . ALA A 1 302 ? -13.729 2.221 20.302 1.00 93.62 302 ALA A O 1
ATOM 2223 N N . ALA A 1 303 ? -14.710 3.522 18.759 1.00 94.31 303 ALA A N 1
ATOM 2224 C CA . ALA A 1 303 ? -15.809 3.973 19.607 1.00 94.31 303 ALA A CA 1
ATOM 2225 C C . ALA A 1 303 ? -16.863 2.888 19.915 1.00 94.31 303 ALA A C 1
ATOM 2227 O O . ALA A 1 303 ? -17.672 3.077 20.825 1.00 94.31 303 ALA A O 1
ATOM 2228 N N . LEU A 1 304 ? -16.853 1.737 19.229 1.00 93.19 304 LEU A N 1
ATOM 2229 C CA . LEU A 1 304 ? -17.811 0.648 19.480 1.00 93.19 304 LEU A CA 1
ATOM 2230 C C . LEU A 1 304 ? -17.787 0.172 20.938 1.00 93.19 304 LEU A C 1
ATOM 2232 O O . LEU A 1 304 ? -18.840 -0.028 21.541 1.00 93.19 304 LEU A O 1
ATOM 2236 N N . GLY A 1 305 ? -16.593 0.048 21.517 1.00 89.44 305 GLY A N 1
ATOM 2237 C CA . GLY A 1 305 ? -16.400 -0.327 22.915 1.00 89.44 305 GLY A CA 1
ATOM 2238 C C . GLY A 1 305 ? -17.045 0.649 23.908 1.00 89.44 305 GLY A C 1
ATOM 2239 O O . GLY A 1 305 ? -17.948 0.240 24.647 1.00 89.44 305 GLY A O 1
ATOM 2240 N N . PRO A 1 306 ? -16.651 1.939 23.928 1.00 91.19 306 PRO A N 1
ATOM 2241 C CA . PRO A 1 306 ? -17.243 2.920 24.835 1.00 91.19 306 PRO A CA 1
ATOM 2242 C C . PRO A 1 306 ? -18.741 3.114 24.608 1.00 91.19 306 PRO A C 1
ATOM 2244 O O . PRO A 1 306 ? -19.480 3.193 25.588 1.00 91.19 306 PRO A O 1
ATOM 2247 N N . LEU A 1 307 ? -19.224 3.109 23.361 1.00 90.81 307 LEU A N 1
ATOM 2248 C CA . LEU A 1 307 ? -20.659 3.208 23.072 1.00 90.81 307 LEU A CA 1
ATOM 2249 C C . LEU A 1 307 ? -21.433 1.984 23.576 1.00 90.81 307 LEU A C 1
ATOM 2251 O O . LEU A 1 307 ? -22.484 2.133 24.199 1.00 90.81 307 LEU A O 1
ATOM 2255 N N . GLY A 1 308 ? -20.900 0.777 23.372 1.00 87.44 308 GLY A N 1
ATOM 2256 C CA . GLY A 1 308 ? -21.506 -0.460 23.861 1.00 87.44 308 GLY A CA 1
ATOM 2257 C C . GLY A 1 308 ? -21.565 -0.515 25.385 1.00 87.44 308 GLY A C 1
ATOM 2258 O O . GLY A 1 308 ? -22.591 -0.883 25.960 1.00 87.44 308 GLY A O 1
ATOM 2259 N N . ALA A 1 309 ? -20.499 -0.086 26.057 1.00 86.50 309 ALA A N 1
ATOM 2260 C CA . ALA A 1 309 ? -20.464 -0.028 27.510 1.00 86.50 309 ALA A CA 1
ATOM 2261 C C . ALA A 1 309 ? -21.381 1.088 28.067 1.00 86.50 309 ALA A C 1
ATOM 2263 O O . ALA A 1 309 ? -22.086 0.844 29.049 1.00 86.50 309 ALA A O 1
ATOM 2264 N N . LEU A 1 310 ? -21.477 2.256 27.414 1.00 87.12 310 LEU A N 1
ATOM 2265 C CA . LEU A 1 310 ? -22.440 3.312 27.767 1.00 87.12 310 LEU A CA 1
ATOM 2266 C C . LEU A 1 310 ? -23.883 2.815 27.636 1.00 87.12 310 LEU A C 1
ATOM 2268 O O . LEU A 1 310 ? -24.692 3.008 28.545 1.00 87.12 310 LEU A O 1
ATOM 2272 N N . PHE A 1 311 ? -24.195 2.133 26.533 1.00 86.25 311 PHE A N 1
ATOM 2273 C CA . PHE A 1 311 ? -25.512 1.555 26.287 1.00 86.25 311 PHE A CA 1
ATOM 2274 C C . PHE A 1 311 ? -25.864 0.486 27.327 1.00 86.25 311 PHE A C 1
ATOM 2276 O O . PHE A 1 311 ? -26.952 0.510 27.909 1.00 86.25 311 PHE A O 1
ATOM 2283 N N . ALA A 1 312 ? -24.923 -0.413 27.629 1.00 85.88 312 ALA A N 1
ATOM 2284 C CA . ALA A 1 312 ? -25.088 -1.428 28.662 1.00 85.88 312 ALA A CA 1
ATOM 2285 C C . ALA A 1 312 ? -25.346 -0.789 30.031 1.00 85.88 312 ALA A C 1
ATOM 2287 O O . ALA A 1 312 ? -26.295 -1.163 30.720 1.00 85.88 312 ALA A O 1
ATOM 2288 N N . ALA A 1 313 ? -24.573 0.224 30.407 1.00 83.06 313 ALA A N 1
ATOM 2289 C CA . ALA A 1 313 ? -24.726 0.871 31.696 1.00 83.06 313 ALA A CA 1
ATOM 2290 C C . ALA A 1 313 ? -26.034 1.687 31.800 1.00 83.06 313 ALA A C 1
ATOM 2292 O O . ALA A 1 313 ? -26.739 1.588 32.810 1.00 83.06 313 ALA A O 1
ATOM 2293 N N . TRP A 1 314 ? -26.438 2.387 30.730 1.00 82.12 314 TRP A N 1
ATOM 2294 C CA . TRP A 1 314 ? -27.741 3.061 30.644 1.00 82.12 314 TRP A CA 1
ATOM 2295 C C . TRP A 1 314 ? -28.885 2.063 30.801 1.00 82.12 314 TRP A C 1
ATOM 2297 O O . TRP A 1 314 ? -29.826 2.286 31.566 1.00 82.12 314 TRP A O 1
ATOM 2307 N N . SER A 1 315 ? -28.770 0.913 30.140 1.00 80.94 315 SER A N 1
ATOM 2308 C CA . SER A 1 315 ? -29.757 -0.144 30.261 1.00 80.94 315 SER A CA 1
ATOM 2309 C C . SER A 1 315 ? -29.815 -0.703 31.686 1.00 80.94 315 SER A C 1
ATOM 2311 O O . SER A 1 315 ? -30.884 -1.051 32.157 1.00 80.94 315 SER A O 1
ATOM 2313 N N . THR A 1 316 ? -28.719 -0.769 32.437 1.00 79.31 316 THR A N 1
ATOM 2314 C CA . THR A 1 316 ? -28.782 -1.249 33.827 1.00 79.31 316 THR A CA 1
ATOM 2315 C C . THR A 1 316 ? -29.346 -0.209 34.797 1.00 79.31 316 THR A C 1
ATOM 2317 O O . THR A 1 316 ? -29.945 -0.594 35.796 1.00 79.31 316 THR A O 1
ATOM 2320 N N . ALA A 1 317 ? -29.215 1.085 34.488 1.00 74.19 317 ALA A N 1
ATOM 2321 C CA . ALA A 1 317 ? -29.651 2.185 35.350 1.00 74.19 317 ALA A CA 1
ATOM 2322 C C . ALA A 1 317 ? -31.118 2.620 35.139 1.00 74.19 317 ALA A C 1
ATOM 2324 O O . ALA A 1 317 ? -31.726 3.188 36.045 1.00 74.19 317 ALA A O 1
ATOM 2325 N N . SER A 1 318 ? -31.693 2.382 33.957 1.00 68.88 318 SER A N 1
ATOM 2326 C CA . SER A 1 318 ? -33.048 2.832 33.599 1.00 68.88 318 SER A CA 1
ATOM 2327 C C . SER A 1 318 ? -34.129 1.790 33.910 1.00 68.88 318 SER A C 1
ATOM 2329 O O . SER A 1 318 ? -34.002 0.616 33.541 1.00 68.88 318 SER A O 1
ATOM 2331 N N . ALA A 1 319 ? -35.250 2.219 34.500 1.00 66.62 319 ALA A N 1
ATOM 2332 C CA . ALA A 1 319 ? -36.431 1.373 34.684 1.00 66.62 319 ALA A CA 1
ATOM 2333 C C . ALA A 1 319 ? -36.937 0.811 33.331 1.00 66.62 319 ALA A C 1
ATOM 2335 O O . ALA A 1 319 ? -36.842 1.491 32.304 1.00 66.62 319 ALA A O 1
ATOM 2336 N N . PRO A 1 320 ? -37.474 -0.424 33.286 1.00 66.94 320 PRO A N 1
ATOM 2337 C CA . PRO A 1 320 ? -37.812 -1.104 32.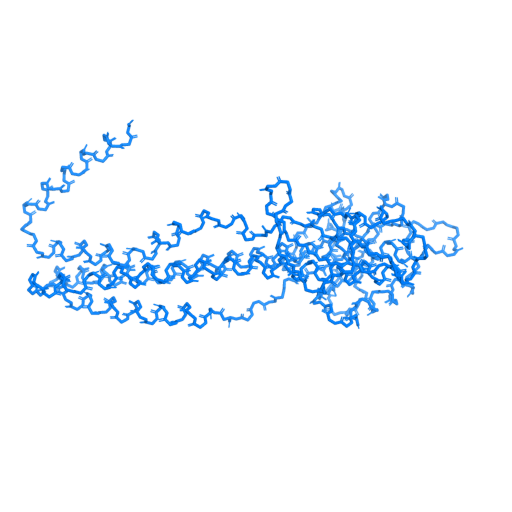032 1.00 66.94 320 PRO A CA 1
ATOM 2338 C C . PRO A 1 320 ? -38.877 -0.385 31.185 1.00 66.94 320 PRO A C 1
ATOM 2340 O O . PRO A 1 320 ? -38.814 -0.475 29.961 1.00 66.94 320 PRO A O 1
ATOM 2343 N N . ARG A 1 321 ? -39.808 0.359 31.804 1.00 65.69 321 ARG A N 1
ATOM 2344 C CA . ARG A 1 321 ? -40.808 1.190 31.099 1.00 65.69 321 ARG A CA 1
ATOM 2345 C C . ARG A 1 321 ? -40.164 2.363 30.359 1.00 65.69 321 ARG A C 1
ATOM 2347 O O . ARG A 1 321 ? -40.276 2.444 29.141 1.00 65.69 321 ARG A O 1
ATOM 2354 N N . LEU A 1 322 ? -39.381 3.165 31.082 1.00 64.31 322 LEU A N 1
ATOM 2355 C CA . LEU A 1 322 ? -38.676 4.332 30.544 1.00 64.31 322 LEU A CA 1
ATOM 2356 C C . LEU A 1 322 ? -37.769 3.960 29.358 1.00 64.31 322 LEU A C 1
ATOM 2358 O O . LEU A 1 322 ? -37.627 4.720 28.406 1.00 64.31 322 LEU A O 1
ATOM 2362 N N . ARG A 1 323 ? -37.182 2.756 29.405 1.00 65.62 323 ARG A N 1
ATOM 2363 C CA . ARG A 1 323 ? -36.354 2.172 28.340 1.00 65.62 323 ARG A CA 1
ATOM 2364 C C . ARG A 1 323 ? -37.135 1.900 27.052 1.00 65.62 323 ARG A C 1
ATOM 2366 O O . ARG A 1 323 ? -36.622 2.161 25.970 1.00 65.62 323 ARG A O 1
ATOM 2373 N N . ARG A 1 324 ? -38.351 1.350 27.162 1.00 70.94 324 ARG A N 1
ATOM 2374 C CA . ARG A 1 324 ? -39.208 1.056 26.000 1.00 70.94 324 ARG A CA 1
ATOM 2375 C C . ARG A 1 324 ? -39.690 2.343 25.339 1.00 70.94 324 ARG A C 1
ATOM 2377 O O . ARG A 1 324 ? -39.658 2.428 24.121 1.00 70.94 324 ARG A O 1
ATOM 2384 N N . GLU A 1 325 ? -40.054 3.342 26.137 1.00 73.38 325 GLU A N 1
ATOM 2385 C CA . GLU A 1 325 ? -40.510 4.650 25.650 1.00 73.38 325 GLU A CA 1
ATOM 2386 C C . GLU A 1 325 ? -39.397 5.421 24.930 1.00 73.38 325 GLU A C 1
ATOM 2388 O O . GLU A 1 325 ? -39.616 5.933 23.839 1.00 73.38 325 GLU A O 1
ATOM 2393 N N . THR A 1 326 ? -38.176 5.439 25.475 1.00 72.94 326 THR A N 1
ATOM 2394 C CA . THR A 1 326 ? -37.040 6.106 24.809 1.00 72.94 326 THR A CA 1
ATOM 2395 C C . THR A 1 326 ? -36.599 5.390 23.539 1.00 72.94 326 THR A C 1
ATOM 2397 O O . THR A 1 326 ? -36.352 6.055 22.540 1.00 72.94 326 THR A O 1
ATOM 2400 N N . VAL A 1 327 ? -36.525 4.055 23.528 1.00 74.81 327 VAL A N 1
ATOM 2401 C CA . VAL A 1 327 ? -36.195 3.314 22.296 1.00 74.81 327 VAL A CA 1
ATOM 2402 C C . VAL A 1 327 ? -37.282 3.505 21.237 1.00 74.81 327 VAL A C 1
ATOM 2404 O O . VAL A 1 327 ? -36.945 3.699 20.075 1.00 74.81 327 VAL A O 1
ATOM 2407 N N . ALA A 1 328 ? -38.561 3.513 21.624 1.00 72.62 328 ALA A N 1
ATOM 2408 C CA . ALA A 1 328 ? -39.662 3.803 20.707 1.00 72.62 328 ALA A CA 1
ATOM 2409 C C . ALA A 1 328 ? -39.579 5.233 20.153 1.00 72.62 328 ALA A C 1
ATOM 2411 O O . ALA A 1 328 ? -39.712 5.418 18.948 1.00 72.62 328 ALA A O 1
ATOM 2412 N N . ALA A 1 329 ? -39.278 6.227 20.994 1.00 74.38 329 ALA A N 1
ATOM 2413 C CA . ALA A 1 329 ? -39.098 7.611 20.563 1.00 74.38 329 ALA A CA 1
ATOM 2414 C C . ALA A 1 329 ? -37.919 7.766 19.587 1.00 74.38 329 ALA A C 1
ATOM 2416 O O . ALA A 1 329 ? -38.060 8.410 18.552 1.00 74.38 329 ALA A O 1
ATOM 2417 N N . TRP A 1 330 ? -36.776 7.128 19.863 1.00 73.00 330 TRP A N 1
ATOM 2418 C CA . TRP A 1 330 ? -35.621 7.135 18.957 1.00 73.00 330 TRP A CA 1
ATOM 2419 C C . TRP A 1 330 ? -35.882 6.363 17.662 1.00 73.00 330 TRP A C 1
ATOM 2421 O O . TRP A 1 330 ? -35.461 6.816 16.605 1.00 73.00 330 TRP A O 1
ATOM 2431 N N . ALA A 1 331 ? -36.599 5.238 17.709 1.00 71.69 331 ALA A N 1
ATOM 2432 C CA . ALA A 1 331 ? -36.994 4.496 16.513 1.00 71.69 331 ALA A CA 1
ATOM 2433 C C . ALA A 1 331 ? -37.986 5.283 15.639 1.00 71.69 331 ALA A C 1
ATOM 2435 O O . ALA A 1 331 ? -37.993 5.105 14.426 1.00 71.69 331 ALA A O 1
ATOM 2436 N N . PHE A 1 332 ? -38.787 6.165 16.243 1.00 70.25 332 PHE A N 1
ATOM 2437 C CA . PHE A 1 332 ? -39.690 7.070 15.532 1.00 70.25 332 PHE A CA 1
ATOM 2438 C C . PHE A 1 332 ? -38.961 8.302 14.966 1.00 70.25 332 PHE A C 1
ATOM 2440 O O . PHE A 1 332 ? -39.291 8.766 13.881 1.00 70.25 332 PHE A O 1
ATOM 2447 N N . LEU A 1 333 ? -37.941 8.808 15.673 1.00 60.88 333 LEU A N 1
ATOM 2448 C CA . LEU A 1 333 ? -37.158 9.988 15.276 1.00 60.88 333 LEU A CA 1
ATOM 2449 C C . LEU A 1 333 ? -36.020 9.683 14.287 1.00 60.88 333 LEU A C 1
ATOM 2451 O O . LEU A 1 333 ? -35.685 10.528 13.457 1.00 60.88 333 LEU A O 1
ATOM 2455 N N . ALA A 1 334 ? -35.418 8.495 14.343 1.00 56.47 334 ALA A N 1
ATOM 2456 C CA . ALA A 1 334 ? -34.302 8.124 13.471 1.00 56.47 334 ALA A CA 1
ATOM 2457 C C . ALA A 1 334 ? -34.650 8.148 11.964 1.00 56.47 334 ALA A C 1
ATOM 2459 O O . ALA A 1 334 ? -33.827 8.644 11.197 1.00 56.47 334 ALA A O 1
ATOM 2460 N N . PRO A 1 335 ? -35.846 7.710 11.512 1.00 57.22 335 PRO A N 1
ATOM 2461 C CA . PRO A 1 335 ? -36.268 7.872 10.121 1.00 57.22 335 PRO A CA 1
ATOM 2462 C C . PRO A 1 335 ? -36.452 9.341 9.724 1.00 57.22 335 PRO A C 1
ATOM 2464 O O . PRO A 1 335 ? -36.098 9.716 8.614 1.00 57.22 335 PRO A O 1
ATOM 2467 N N . SER A 1 336 ? -36.949 10.191 10.632 1.00 51.94 336 SER A N 1
ATOM 2468 C CA . SER A 1 336 ? -37.175 11.618 10.350 1.00 51.94 336 SER A CA 1
ATOM 2469 C C . SER A 1 336 ? -35.901 12.466 10.288 1.00 51.94 336 SER A C 1
ATOM 2471 O O . SER A 1 336 ? -35.943 13.560 9.748 1.00 51.94 336 SER A O 1
ATOM 2473 N N . ALA A 1 337 ? -34.776 11.975 10.820 1.00 47.59 337 ALA A N 1
ATOM 2474 C CA . ALA A 1 337 ? -33.474 12.649 10.752 1.00 47.59 337 ALA A CA 1
ATOM 2475 C C . ALA A 1 337 ? -32.616 12.208 9.544 1.00 47.59 337 ALA A C 1
ATOM 2477 O O . ALA A 1 337 ? -31.515 12.718 9.351 1.00 47.59 337 ALA A O 1
ATOM 2478 N N . LEU A 1 338 ? -33.099 11.232 8.763 1.00 47.75 338 LEU A N 1
ATOM 2479 C CA . LEU A 1 338 ? -32.484 10.734 7.524 1.00 47.75 338 LEU A CA 1
ATOM 2480 C C . LEU A 1 338 ? -33.181 11.284 6.258 1.00 47.75 338 LEU A C 1
ATOM 2482 O O . LEU A 1 338 ? -32.916 10.809 5.150 1.00 47.75 338 LEU A O 1
ATOM 2486 N N . HIS A 1 339 ? -34.066 12.270 6.420 1.00 44.31 339 HIS A N 1
ATOM 2487 C CA . HIS A 1 339 ? -34.649 13.110 5.369 1.00 44.31 339 HIS A CA 1
ATOM 2488 C C . HIS A 1 339 ? -34.191 14.553 5.570 1.00 44.31 339 HIS A C 1
ATOM 2490 O O . HIS A 1 339 ? -34.024 15.243 4.542 1.00 44.31 339 HIS A O 1
#

pLDDT: mean 84.07, std 10.52, range [44.31, 96.69]